Protein AF-A0A653CRF6-F1 (afdb_monomer_lite)

Organism: Callosobruchus maculatus (NCBI:txid64391)

Foldseek 3Di:
DVPVVVVVVVVVVVVVVVVVVVVVVVVCVVPVPPPPPPPPVNVVVLVVVQVVCVVVVHHGQDPVDDPVVSVVSVVVSVVVVVVVVVVVVVVVVVVVVVVVVVVVVVVVVVVVVVVVVVVVVVVVVVVVVVVVVVVVVVVVVVVVVVVVVVVVVVVVVVVVVVVVVVVVVVVVVVVVVVVVVVVVVVVVVVPPPPDPVNVVVVVVVVVVVVVVVVVVVVVVVVVVVVVVVVVVVVVVVVD

pLDDT: mean 84.99, std 14.45, r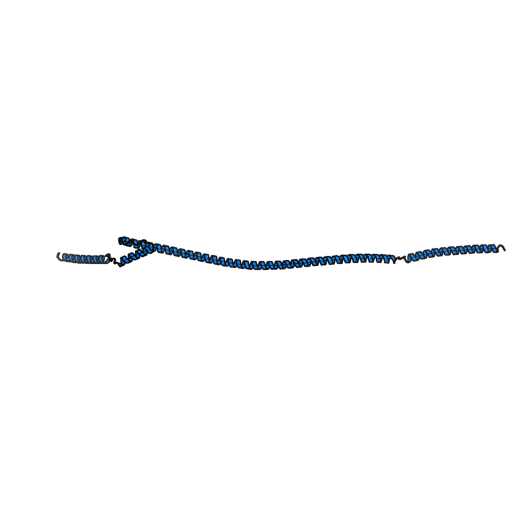ange [47.06, 98.25]

Structure (mmCIF, N/CA/C/O backbone):
data_AF-A0A653CRF6-F1
#
_entry.id   AF-A0A653CRF6-F1
#
loop_
_atom_site.group_PDB
_atom_site.id
_atom_site.type_symbol
_atom_site.label_atom_id
_atom_site.label_alt_id
_atom_site.label_comp_id
_atom_site.label_asym_id
_atom_site.label_entity_id
_atom_site.label_seq_id
_atom_site.pdbx_PDB_ins_code
_atom_site.Cartn_x
_atom_site.Cartn_y
_atom_site.Cartn_z
_atom_site.occupancy
_atom_site.B_iso_or_equiv
_atom_site.auth_seq_id
_atom_site.auth_comp_id
_atom_site.auth_asym_id
_atom_site.auth_atom_id
_atom_site.pdbx_PDB_model_num
ATOM 1 N N . MET A 1 1 ? -85.232 31.016 114.514 1.00 48.94 1 MET A N 1
ATOM 2 C CA . MET A 1 1 ? -84.753 31.303 113.145 1.00 48.94 1 MET A CA 1
ATOM 3 C C . MET A 1 1 ? -83.507 30.503 112.768 1.00 48.94 1 MET A C 1
ATOM 5 O O . MET A 1 1 ? -83.425 30.125 111.619 1.00 48.94 1 MET A O 1
ATOM 9 N N . ALA A 1 2 ? -82.645 30.093 113.707 1.00 51.75 2 ALA A N 1
ATOM 10 C CA . ALA A 1 2 ? -81.427 29.313 113.420 1.00 51.75 2 ALA A CA 1
ATOM 11 C C . ALA A 1 2 ? -81.599 27.814 113.043 1.00 51.75 2 ALA A C 1
ATOM 13 O O . ALA A 1 2 ? -80.614 27.098 112.994 1.00 51.75 2 ALA A O 1
ATOM 14 N N . LYS A 1 3 ? -82.824 27.306 112.825 1.00 50.47 3 LYS A N 1
ATOM 15 C CA . LYS A 1 3 ? -83.062 25.894 112.436 1.00 50.47 3 LYS A CA 1
ATOM 16 C C . LYS A 1 3 ? -83.407 25.701 110.957 1.00 50.47 3 LYS A C 1
ATOM 18 O O . LYS A 1 3 ? -83.371 24.580 110.492 1.00 50.47 3 LYS A O 1
ATOM 23 N N . ALA A 1 4 ? -83.752 26.774 110.245 1.00 50.88 4 ALA A N 1
ATOM 24 C CA . ALA A 1 4 ? -84.106 26.702 108.825 1.00 50.88 4 ALA A CA 1
ATOM 25 C C . ALA A 1 4 ? -82.907 26.975 107.900 1.00 50.88 4 ALA A C 1
ATOM 27 O O . ALA A 1 4 ? -82.949 26.603 106.739 1.00 50.88 4 ALA A O 1
ATOM 28 N N . GLU A 1 5 ? -81.846 27.610 108.411 1.00 49.81 5 GLU A N 1
ATOM 29 C CA . GLU A 1 5 ? -80.603 27.825 107.654 1.00 49.81 5 GLU A CA 1
ATOM 30 C C . GLU A 1 5 ? -79.708 26.573 107.667 1.00 49.81 5 GLU A C 1
ATOM 32 O O . GLU A 1 5 ? -79.041 26.298 106.682 1.00 49.81 5 GLU A O 1
ATOM 37 N N . GLN A 1 6 ? -79.769 25.755 108.726 1.00 50.53 6 GLN A N 1
ATOM 38 C CA . GLN A 1 6 ? -78.927 24.561 108.868 1.00 50.53 6 GLN A CA 1
ATOM 39 C C . GLN A 1 6 ? -79.420 23.350 108.047 1.00 50.53 6 GLN A C 1
ATOM 41 O O . GLN A 1 6 ? -78.600 22.572 107.583 1.00 50.53 6 GLN A O 1
ATOM 46 N N . ASP A 1 7 ? -80.733 23.232 107.801 1.00 51.88 7 ASP A N 1
ATOM 47 C CA . ASP A 1 7 ? -81.304 22.182 106.932 1.00 51.88 7 ASP A CA 1
ATOM 48 C C . ASP A 1 7 ? -81.132 22.495 105.428 1.00 51.88 7 ASP A C 1
ATOM 50 O O . ASP A 1 7 ? -81.189 21.590 104.599 1.00 51.88 7 ASP A O 1
ATOM 54 N N . CYS A 1 8 ? -80.927 23.767 105.053 1.00 53.22 8 CYS A N 1
ATOM 55 C CA . CYS A 1 8 ? -80.619 24.136 103.667 1.00 53.22 8 CYS A CA 1
ATOM 56 C C . CYS A 1 8 ? -79.161 23.823 103.318 1.00 53.22 8 CYS A C 1
ATOM 58 O O . CYS A 1 8 ? -78.906 23.302 102.237 1.00 53.22 8 CYS A O 1
ATOM 60 N N . ASP A 1 9 ? -78.220 24.110 104.220 1.00 55.38 9 ASP A N 1
ATOM 61 C CA . ASP A 1 9 ? -76.794 23.879 103.966 1.00 55.38 9 ASP A CA 1
ATOM 62 C C . ASP A 1 9 ? -76.445 22.380 103.874 1.00 55.38 9 ASP A C 1
ATOM 64 O O . ASP A 1 9 ? -75.636 22.015 103.024 1.00 55.38 9 ASP A O 1
ATOM 68 N N . ASP A 1 10 ? -77.098 21.506 104.655 1.00 55.50 10 ASP A N 1
ATOM 69 C CA . ASP A 1 10 ? -76.924 20.042 104.546 1.00 55.50 10 ASP A CA 1
ATOM 70 C C . ASP A 1 10 ? -77.490 19.489 103.223 1.00 55.50 10 ASP A C 1
ATOM 72 O O . ASP A 1 10 ? -76.880 18.623 102.604 1.00 55.50 10 ASP A O 1
ATOM 76 N N . TYR A 1 11 ? -78.614 20.028 102.731 1.00 60.91 11 TYR A N 1
ATOM 77 C CA . TYR A 1 11 ? -79.197 19.603 101.451 1.00 60.91 11 TYR A CA 1
ATOM 78 C C . TYR A 1 11 ? -78.327 20.012 100.254 1.00 60.91 11 TYR A C 1
ATOM 80 O O . TYR A 1 11 ? -78.172 19.245 99.306 1.00 60.91 11 TYR A O 1
ATOM 88 N N . TYR A 1 12 ? -77.726 21.207 100.307 1.00 62.53 12 TYR A N 1
ATOM 89 C CA . TYR A 1 12 ? -76.776 21.654 99.288 1.00 62.53 12 TYR A CA 1
ATOM 90 C C . TYR A 1 12 ? -75.446 20.900 99.357 1.00 62.53 12 TYR A C 1
ATOM 92 O O . TYR A 1 12 ? -74.840 20.684 98.309 1.00 62.53 12 TYR A O 1
ATOM 100 N N . LEU A 1 13 ? -74.990 20.483 100.545 1.00 67.38 13 LEU A N 1
ATOM 101 C CA . LEU A 1 13 ? -73.804 19.633 100.667 1.00 67.38 13 LEU A CA 1
ATOM 102 C C . LEU A 1 13 ? -74.045 18.244 100.070 1.00 67.38 13 LEU A C 1
ATOM 104 O O . LEU A 1 13 ? -73.228 17.807 99.267 1.00 67.38 13 LEU A O 1
ATOM 108 N N . ASP A 1 14 ? -75.168 17.599 100.389 1.00 71.06 14 ASP A N 1
ATOM 109 C CA . ASP A 1 14 ? -75.510 16.270 99.865 1.00 71.06 14 ASP A CA 1
ATOM 110 C C . ASP A 1 14 ? -75.667 16.277 98.335 1.00 71.06 14 ASP A C 1
ATOM 112 O O . ASP A 1 14 ? -75.233 15.350 97.649 1.00 71.06 14 ASP A O 1
ATOM 116 N N . GLU A 1 15 ? -76.264 17.333 97.773 1.00 74.44 15 GLU A N 1
ATOM 117 C CA . GLU A 1 15 ? -76.427 17.472 96.322 1.00 74.44 15 GLU A CA 1
ATOM 118 C C . GLU A 1 15 ? -75.075 17.717 95.628 1.00 74.44 15 GLU A C 1
ATOM 120 O O . GLU A 1 15 ? -74.806 17.134 94.577 1.00 74.44 15 GLU A O 1
ATOM 125 N N . MET A 1 16 ? -74.183 18.499 96.247 1.00 76.38 16 MET A N 1
ATOM 126 C CA . MET A 1 16 ? -72.838 18.744 95.720 1.00 76.38 16 MET A CA 1
ATOM 127 C C . MET A 1 16 ? -71.924 17.518 95.867 1.00 76.38 16 MET A C 1
ATOM 129 O O . MET A 1 16 ? -71.130 17.241 94.969 1.00 76.38 16 MET A O 1
ATOM 133 N N . GLU A 1 17 ? -72.039 16.759 96.959 1.00 78.88 17 GLU A N 1
ATOM 134 C CA . GLU A 1 17 ? -71.339 15.483 97.143 1.00 78.88 17 GLU A CA 1
ATOM 135 C C . GLU A 1 17 ? -71.811 14.456 96.112 1.00 78.88 17 GLU A C 1
ATOM 137 O O . GLU A 1 17 ? -70.977 13.825 95.465 1.00 78.88 17 GLU A O 1
ATOM 142 N N . ALA A 1 18 ? -73.119 14.361 95.859 1.00 79.00 18 ALA A N 1
ATOM 143 C CA . ALA A 1 18 ? -73.662 13.489 94.820 1.00 79.00 18 ALA A CA 1
ATOM 144 C C . ALA A 1 18 ? -73.186 13.881 93.409 1.00 79.00 18 ALA A C 1
ATOM 146 O O . ALA A 1 18 ? -72.868 13.009 92.600 1.00 79.00 18 ALA A O 1
ATOM 147 N N . GLU A 1 19 ? -73.098 15.179 93.107 1.00 81.50 19 GLU A N 1
ATOM 148 C CA . GLU A 1 19 ? -72.636 15.670 91.803 1.00 81.50 19 GLU A CA 1
ATOM 149 C C . GLU A 1 19 ? -71.125 15.441 91.602 1.00 81.50 19 GLU A C 1
ATOM 151 O O . GLU A 1 19 ? -70.676 15.095 90.501 1.00 81.50 19 GLU A O 1
ATOM 156 N N . VAL A 1 20 ? -70.333 15.566 92.674 1.00 82.62 20 VAL A N 1
ATOM 157 C CA . VAL A 1 20 ? -68.901 15.226 92.693 1.00 82.62 20 VAL A CA 1
ATOM 158 C C . VAL A 1 20 ? -68.693 13.717 92.546 1.00 82.62 20 VAL A C 1
ATOM 160 O O . VAL A 1 20 ? -67.833 13.298 91.771 1.00 82.62 20 VAL A O 1
ATOM 163 N N . GLU A 1 21 ? -69.490 12.895 93.225 1.00 85.50 21 GLU A N 1
ATOM 164 C CA . GLU A 1 21 ? -69.437 11.434 93.113 1.00 85.50 21 GLU A CA 1
ATOM 165 C C . GLU A 1 21 ? -69.780 10.982 91.681 1.00 85.50 21 GLU A C 1
ATOM 167 O O . GLU A 1 21 ? -69.069 10.157 91.102 1.00 85.50 21 GLU A O 1
ATOM 172 N N . ASP A 1 22 ? -70.808 11.578 91.063 1.00 85.44 22 ASP A N 1
ATOM 173 C CA . ASP A 1 22 ? -71.228 11.261 89.692 1.00 85.44 22 ASP A CA 1
ATOM 174 C C . ASP A 1 22 ? -70.174 11.694 88.661 1.00 85.44 22 ASP A C 1
ATOM 176 O O . ASP A 1 22 ? -69.831 10.944 87.742 1.00 85.44 22 ASP A O 1
ATOM 180 N N . THR A 1 23 ? -69.566 12.873 88.838 1.00 82.00 23 THR A N 1
ATOM 181 C CA . THR A 1 23 ? -68.467 13.315 87.963 1.00 82.00 23 THR A CA 1
ATOM 182 C C . THR A 1 23 ? -67.203 12.482 88.142 1.00 82.00 23 THR A C 1
ATOM 184 O O . THR A 1 23 ? -66.555 12.157 87.141 1.00 82.00 23 THR A O 1
ATOM 187 N N . LEU A 1 24 ? -66.861 12.073 89.366 1.00 81.19 24 LEU A N 1
ATOM 188 C CA . LEU A 1 24 ? -65.759 11.141 89.613 1.00 81.19 24 LEU A CA 1
ATOM 189 C C . LEU A 1 24 ? -66.030 9.781 88.961 1.00 81.19 24 LEU A C 1
ATOM 191 O O . LEU A 1 24 ? -65.144 9.262 88.283 1.00 81.19 24 LEU A O 1
ATOM 195 N N . GLN A 1 25 ? -67.258 9.258 89.035 1.00 80.75 25 GLN A N 1
ATOM 196 C CA . GLN A 1 25 ? -67.656 8.034 88.330 1.00 80.75 25 GLN A CA 1
ATOM 197 C C . GLN A 1 25 ? -67.563 8.168 86.807 1.00 80.75 25 GLN A C 1
ATOM 199 O O . GLN A 1 25 ? -67.106 7.249 86.121 1.00 80.75 25 GLN A O 1
ATOM 204 N N . GLN A 1 26 ? -67.956 9.313 86.248 1.00 81.25 26 GLN A N 1
ATOM 205 C CA . GLN A 1 26 ? -67.843 9.563 84.812 1.00 81.25 26 GLN A CA 1
ATOM 206 C C . GLN A 1 26 ? -66.381 9.642 84.356 1.00 81.25 26 GLN A C 1
ATOM 208 O O . GLN A 1 26 ? -66.047 9.117 83.288 1.00 81.25 26 GLN A O 1
ATOM 213 N N . ILE A 1 27 ? -65.499 10.252 85.152 1.00 77.31 27 ILE A N 1
ATOM 214 C CA . ILE A 1 27 ? -64.057 10.294 84.877 1.00 77.31 27 ILE A CA 1
ATOM 215 C C . ILE A 1 27 ? -63.461 8.886 84.980 1.00 77.31 27 ILE A C 1
ATOM 217 O O . ILE A 1 27 ? -62.794 8.451 84.036 1.00 77.31 27 ILE A O 1
ATOM 221 N N . ASP A 1 28 ? -63.772 8.143 86.042 1.00 73.69 28 ASP A N 1
ATOM 222 C CA . ASP A 1 28 ? -63.320 6.761 86.211 1.00 73.69 28 ASP A CA 1
ATOM 223 C C . ASP A 1 28 ? -63.826 5.860 85.085 1.00 73.69 28 ASP A C 1
ATOM 225 O O . ASP A 1 28 ? -63.086 5.002 84.624 1.00 73.69 28 ASP A O 1
ATOM 229 N N . SER A 1 29 ? -65.028 6.079 84.549 1.00 71.50 29 SER A N 1
ATOM 230 C CA . SER A 1 29 ? -65.538 5.301 83.411 1.00 71.50 29 SER A CA 1
ATOM 231 C C . SER A 1 29 ? -64.844 5.628 82.079 1.00 71.50 29 SER A C 1
ATOM 233 O O . SER A 1 29 ? -64.674 4.742 81.240 1.00 71.50 29 SER A O 1
ATOM 235 N N . LYS A 1 30 ? -64.412 6.883 81.876 1.00 73.88 30 LYS A N 1
ATOM 236 C CA . LYS A 1 30 ? -63.725 7.340 80.652 1.00 73.88 30 LYS A CA 1
ATOM 237 C C . LYS A 1 30 ? -62.255 6.947 80.609 1.00 73.88 30 LYS A C 1
ATOM 239 O O . LYS A 1 30 ? -61.729 6.713 79.522 1.00 73.88 30 LYS A O 1
ATOM 244 N N . TYR A 1 31 ? -61.602 6.928 81.767 1.00 65.19 31 TYR A N 1
ATOM 245 C CA . TYR A 1 31 ? -60.174 6.639 81.897 1.00 65.19 31 TYR A CA 1
ATOM 246 C C . TYR A 1 31 ? -59.890 5.303 82.576 1.00 65.19 31 TYR A C 1
ATOM 248 O O . TYR A 1 31 ? -58.721 4.928 82.692 1.00 65.19 31 TYR A O 1
ATOM 256 N N . CYS A 1 32 ? -60.929 4.551 82.959 1.00 47.06 32 CYS A N 1
ATOM 257 C CA . CYS A 1 32 ? -60.788 3.146 83.299 1.00 47.06 32 CYS A CA 1
ATOM 258 C C . CYS A 1 32 ? -60.039 2.486 82.158 1.00 47.06 32 CYS A C 1
ATOM 260 O O . CYS A 1 32 ? -60.487 2.496 81.007 1.00 47.06 32 CYS A O 1
ATOM 262 N N . VAL A 1 33 ? -58.894 1.901 82.493 1.00 52.28 33 VAL A N 1
ATOM 263 C CA . VAL A 1 33 ? -58.214 0.959 81.623 1.00 52.28 33 VAL A CA 1
ATOM 264 C C . VAL A 1 33 ? -59.250 -0.112 81.321 1.00 52.28 33 VAL A C 1
ATOM 266 O O . VAL A 1 33 ? -59.532 -0.967 82.162 1.00 52.28 33 VAL A O 1
ATOM 269 N N . VAL A 1 34 ? -59.867 -0.033 80.140 1.00 51.06 34 VAL A N 1
ATOM 270 C CA . VAL A 1 34 ? -60.661 -1.128 79.608 1.00 51.06 34 VAL A CA 1
ATOM 271 C C . VAL A 1 34 ? -59.660 -2.259 79.498 1.00 51.06 34 VAL A C 1
ATOM 273 O O . VAL A 1 34 ? -58.840 -2.307 78.582 1.00 51.06 34 VAL A O 1
ATOM 276 N N . THR A 1 35 ? -59.669 -3.129 80.502 1.00 48.94 35 THR A N 1
ATOM 277 C CA . THR A 1 35 ? -58.941 -4.381 80.481 1.00 48.94 35 THR A CA 1
ATOM 278 C C . THR A 1 35 ? -59.634 -5.204 79.416 1.00 48.94 35 THR A C 1
ATOM 280 O O . THR A 1 35 ? -60.599 -5.928 79.657 1.00 48.94 35 THR A O 1
ATOM 283 N N . ALA A 1 36 ? -59.198 -5.004 78.173 1.00 51.59 36 ALA A N 1
ATOM 284 C CA . ALA A 1 36 ? -59.584 -5.855 77.078 1.00 51.59 36 ALA A CA 1
ATOM 285 C C . ALA A 1 36 ? -59.221 -7.272 77.517 1.00 51.59 36 ALA A C 1
ATOM 287 O O . ALA A 1 36 ? -58.047 -7.582 77.733 1.00 51.59 36 ALA A O 1
ATOM 288 N N . LYS A 1 37 ? -60.232 -8.125 77.707 1.00 49.53 37 LYS A N 1
ATOM 289 C CA . LYS A 1 37 ? -59.989 -9.556 77.843 1.00 49.53 37 LYS A CA 1
ATOM 290 C C . LYS A 1 37 ? -59.265 -9.967 76.566 1.00 49.53 37 LYS A C 1
ATOM 292 O O . LYS A 1 37 ? -59.872 -9.961 75.497 1.00 49.53 37 LYS A O 1
ATOM 297 N N . CYS A 1 38 ? -57.968 -10.252 76.673 1.00 54.59 38 CYS A N 1
ATOM 298 C CA . CYS A 1 38 ? -57.206 -10.857 75.591 1.00 54.59 38 CYS A CA 1
ATOM 299 C C . CYS A 1 38 ? -57.871 -12.194 75.270 1.00 54.59 38 CYS A C 1
ATOM 301 O O . CYS A 1 38 ? -57.727 -13.157 76.016 1.00 54.59 38 CYS A O 1
ATOM 303 N N . GLY A 1 39 ? -58.681 -12.217 74.214 1.00 61.41 39 GLY A N 1
ATOM 304 C CA . GLY A 1 39 ? -59.234 -13.450 73.677 1.00 61.41 39 GLY A CA 1
ATOM 305 C C . GLY A 1 39 ? -58.163 -14.236 72.925 1.00 61.41 39 GLY A C 1
ATOM 306 O O . GLY A 1 39 ? -57.116 -13.690 72.566 1.00 61.41 39 GLY A O 1
ATOM 307 N N . ASP A 1 40 ? -58.464 -15.499 72.625 1.00 67.81 40 ASP A N 1
ATOM 308 C CA . ASP A 1 40 ? -57.588 -16.421 71.885 1.00 67.81 40 ASP A CA 1
ATOM 309 C C . ASP A 1 40 ? -57.038 -15.830 70.572 1.00 67.81 40 ASP A C 1
ATOM 311 O O . ASP A 1 40 ? -55.942 -16.185 70.140 1.00 67.81 40 ASP A O 1
ATOM 315 N N . SER A 1 41 ? -57.752 -14.879 69.958 1.00 73.88 41 SER A N 1
ATOM 316 C CA . SER A 1 41 ? -57.315 -14.186 68.741 1.00 73.88 41 SER A CA 1
ATOM 317 C C . SER A 1 41 ? -56.051 -13.343 68.932 1.00 73.88 41 SER A C 1
ATOM 319 O O . SER A 1 41 ? -55.200 -13.332 68.049 1.00 73.88 41 SER A O 1
ATOM 321 N N . PHE A 1 42 ? -55.882 -12.674 70.077 1.00 76.75 42 PHE A N 1
ATOM 322 C CA . PHE A 1 42 ? -54.695 -11.858 70.353 1.00 76.75 42 PHE A CA 1
ATOM 323 C C . PHE A 1 42 ? -53.453 -12.736 70.525 1.00 76.75 42 PHE A C 1
ATOM 325 O O . PHE A 1 42 ? -52.386 -12.434 69.993 1.00 76.75 42 PHE A O 1
ATOM 332 N N . HIS A 1 43 ? -53.614 -13.869 71.210 1.00 80.25 43 HIS A N 1
ATOM 333 C CA . HIS A 1 43 ? -52.541 -14.839 71.377 1.00 80.25 43 HIS A CA 1
ATOM 334 C C . HIS A 1 43 ? -52.144 -15.474 70.036 1.00 80.25 43 HIS A C 1
ATOM 336 O O . HIS A 1 43 ? -50.959 -15.559 69.730 1.00 80.25 43 HIS A O 1
ATOM 342 N N . GLN A 1 44 ? -53.116 -15.822 69.185 1.00 82.44 44 GLN A N 1
ATOM 343 C CA . GLN A 1 44 ? -52.847 -16.298 67.823 1.00 82.44 44 GLN A CA 1
ATOM 344 C C . GLN A 1 44 ? -52.118 -15.251 66.968 1.00 82.44 44 GLN A C 1
ATOM 346 O O . GLN A 1 44 ? -51.186 -15.603 66.247 1.00 82.44 44 GLN A O 1
ATOM 351 N N . SER A 1 45 ? -52.486 -13.970 67.071 1.00 84.12 45 SER A N 1
ATOM 352 C CA . SER A 1 45 ? -51.781 -12.885 66.376 1.00 84.12 45 SER A CA 1
ATOM 353 C C . SER A 1 45 ? -50.339 -12.715 66.858 1.00 84.12 45 SER A C 1
ATOM 355 O O . SER A 1 45 ? -49.456 -12.492 66.036 1.00 84.12 45 SER A O 1
ATOM 357 N N . LEU A 1 46 ? -50.073 -12.864 68.158 1.00 83.69 46 L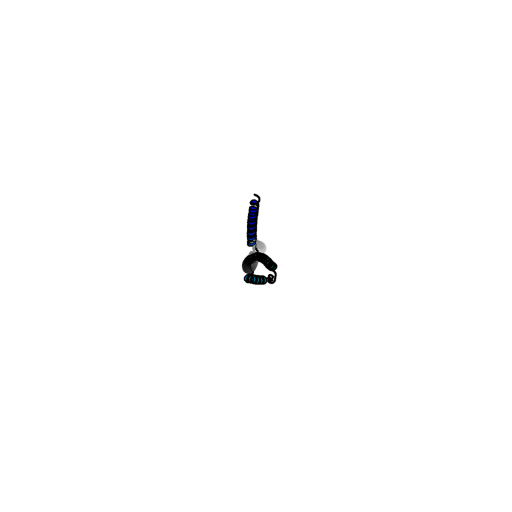EU A N 1
ATOM 358 C CA . LEU A 1 46 ? -48.713 -12.810 68.703 1.00 83.69 46 LEU A CA 1
ATOM 359 C C . LEU A 1 46 ? -47.864 -14.023 68.303 1.00 83.69 46 LEU A C 1
ATOM 361 O O . LEU A 1 46 ? -46.683 -13.865 68.004 1.00 83.69 46 LEU A O 1
ATOM 365 N N . VAL A 1 47 ? -48.458 -15.218 68.248 1.00 86.19 47 VAL A N 1
ATOM 366 C CA . VAL A 1 47 ? -47.792 -16.424 67.727 1.00 86.19 47 VAL A CA 1
ATOM 367 C C . VAL A 1 47 ? -47.419 -16.235 66.257 1.00 86.19 47 VAL A C 1
ATOM 369 O O . VAL A 1 47 ? -46.282 -16.511 65.879 1.00 86.19 47 VAL A O 1
ATOM 372 N N . ALA A 1 48 ? -48.346 -15.730 65.437 1.00 86.38 48 ALA A N 1
ATOM 373 C CA . ALA A 1 48 ? -48.086 -15.445 64.028 1.00 86.38 48 ALA A CA 1
ATOM 374 C C . ALA A 1 48 ? -46.986 -14.385 63.859 1.00 86.38 48 ALA A C 1
ATOM 376 O O . ALA A 1 48 ? -46.048 -14.591 63.095 1.00 86.38 48 ALA A O 1
ATOM 377 N N . LEU A 1 49 ? -47.040 -13.299 64.636 1.00 87.69 49 LEU A N 1
ATOM 378 C CA . LEU A 1 49 ? -46.022 -12.248 64.615 1.00 87.69 49 LEU A CA 1
ATOM 379 C C . LEU A 1 49 ? -44.637 -12.771 65.029 1.00 87.69 49 LEU A C 1
ATOM 381 O O . LEU A 1 49 ? -43.638 -12.403 64.421 1.00 87.69 49 LEU A O 1
ATOM 385 N N . SER A 1 50 ? -44.574 -13.660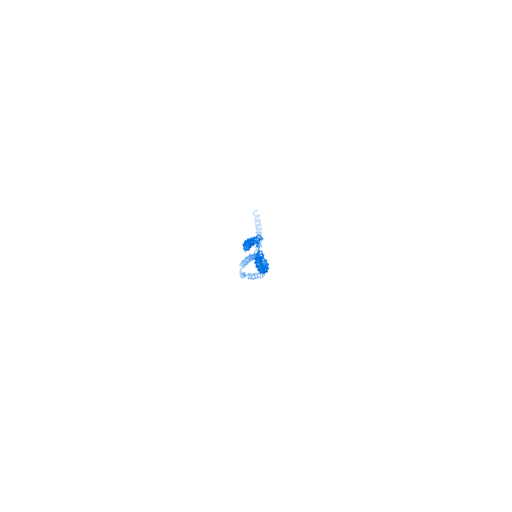 66.024 1.00 87.25 50 SER A N 1
ATOM 386 C CA . SER A 1 50 ? -43.330 -14.309 66.454 1.00 87.25 50 SER A CA 1
ATOM 387 C C . SER A 1 50 ? -42.718 -15.170 65.339 1.00 87.25 50 SER A C 1
ATOM 389 O O . SER A 1 50 ? -41.515 -15.102 65.090 1.00 87.25 50 SER A O 1
ATOM 391 N N . GLN A 1 51 ? -43.550 -15.919 64.606 1.00 88.69 51 GLN A N 1
ATOM 392 C CA . GLN A 1 51 ? -43.114 -16.701 63.441 1.00 88.69 51 GLN A CA 1
ATOM 393 C C . GLN A 1 51 ? -42.645 -15.808 62.286 1.00 88.69 51 GLN A C 1
ATOM 395 O O . GLN A 1 51 ? -41.655 -16.120 61.623 1.00 88.69 51 GLN A O 1
ATOM 400 N N . GLU A 1 52 ? -43.328 -14.689 62.042 1.00 87.25 52 GLU A N 1
ATOM 401 C CA . GLU A 1 52 ? -42.909 -13.716 61.031 1.00 87.25 52 GLU A CA 1
ATOM 402 C C . GLU A 1 52 ? -41.572 -13.068 61.400 1.00 87.25 52 GLU A C 1
ATOM 404 O O . GLU A 1 52 ? -40.700 -12.939 60.540 1.00 87.25 52 GLU A O 1
ATOM 409 N N . PHE A 1 53 ? -41.367 -12.726 62.674 1.00 89.19 53 PHE A N 1
ATOM 410 C CA . PHE A 1 53 ? -40.096 -12.205 63.174 1.00 89.19 53 PHE A CA 1
ATOM 411 C C . PHE A 1 53 ? -38.960 -13.197 62.926 1.00 89.19 53 PHE A C 1
ATOM 413 O O . PHE A 1 53 ? -37.969 -12.822 62.301 1.00 89.19 53 PHE A O 1
ATOM 420 N N . ASP A 1 54 ? -39.142 -14.464 63.294 1.00 84.38 54 ASP A N 1
ATOM 421 C CA . ASP A 1 54 ? -38.151 -15.519 63.051 1.00 84.38 54 ASP A CA 1
ATOM 422 C C . ASP A 1 54 ? -37.862 -15.700 61.546 1.00 84.38 54 ASP A C 1
ATOM 424 O O . ASP A 1 54 ? -36.708 -15.750 61.117 1.00 84.38 54 ASP A O 1
ATOM 428 N N . SER A 1 55 ? -38.899 -15.662 60.699 1.00 85.81 55 SER A N 1
ATOM 429 C CA . SER A 1 55 ? -38.746 -15.750 59.236 1.00 85.81 55 SER A CA 1
ATOM 430 C C . SER A 1 55 ? -37.947 -14.590 58.625 1.00 85.81 55 SER A C 1
ATOM 432 O O . SER A 1 55 ? -37.309 -14.743 57.581 1.00 85.81 55 SER A O 1
ATOM 434 N N . LEU A 1 56 ? -37.963 -13.434 59.290 1.00 82.50 56 LEU A N 1
ATOM 435 C CA . LEU A 1 56 ? -37.224 -12.230 58.918 1.00 82.50 56 LEU A CA 1
ATOM 436 C C . LEU A 1 56 ? -35.852 -12.153 59.613 1.00 82.50 56 LEU A C 1
ATOM 438 O O . LEU A 1 56 ? -35.121 -11.182 59.407 1.00 82.50 56 LEU A O 1
ATOM 442 N N . GLY A 1 57 ? -35.484 -13.169 60.404 1.00 81.69 57 GLY A N 1
ATOM 443 C CA . GLY A 1 57 ? -34.236 -13.234 61.167 1.00 81.69 57 GLY A CA 1
ATOM 444 C C . GLY A 1 57 ? -34.213 -12.334 62.407 1.00 81.69 57 GLY A C 1
ATOM 445 O O . GLY A 1 57 ? -33.133 -11.980 62.882 1.00 81.69 57 GLY A O 1
ATOM 446 N N . LEU A 1 58 ? -35.383 -11.926 62.903 1.00 84.31 58 LEU A N 1
ATOM 447 C CA . LEU A 1 58 ? -35.556 -11.184 64.151 1.00 84.31 58 LEU A CA 1
ATOM 448 C C . LEU A 1 58 ? -35.713 -12.149 65.336 1.00 84.31 58 LEU A C 1
ATOM 450 O O . LEU A 1 58 ? -36.173 -13.274 65.151 1.00 84.31 58 LEU A O 1
ATOM 454 N N . PRO A 1 59 ? -35.379 -11.716 66.565 1.00 84.81 59 PRO A N 1
ATOM 455 C CA . PRO A 1 59 ? -35.642 -12.511 67.757 1.00 84.81 59 PRO A CA 1
ATOM 456 C C . PRO A 1 59 ? -37.146 -12.821 67.885 1.00 84.81 59 PRO A C 1
ATOM 458 O O . PRO A 1 59 ? -37.951 -11.888 67.801 1.00 84.81 59 PRO A O 1
ATOM 461 N N . PRO A 1 60 ? -37.539 -14.091 68.082 1.00 85.44 60 PRO A N 1
ATOM 462 C CA . PRO A 1 60 ? -38.936 -14.454 68.292 1.00 85.44 60 PRO A CA 1
ATOM 463 C C . PRO A 1 60 ? -39.444 -13.902 69.630 1.00 85.44 60 PRO A C 1
ATOM 465 O O . PRO A 1 60 ? -38.687 -13.797 70.595 1.00 85.44 60 PRO A O 1
ATOM 468 N N . LEU A 1 61 ? -40.736 -13.575 69.684 1.00 86.19 61 LEU A N 1
ATOM 469 C CA . LEU A 1 61 ? -41.395 -13.064 70.890 1.00 86.19 61 LEU A CA 1
ATOM 470 C C . LEU A 1 61 ? -41.562 -14.182 71.921 1.00 86.19 61 LEU A C 1
ATOM 472 O O . LEU A 1 61 ? -42.101 -15.248 71.595 1.00 86.19 61 LEU A O 1
ATOM 476 N N . ASP A 1 62 ? -41.170 -13.923 73.167 1.00 85.50 62 ASP A N 1
ATOM 477 C CA . ASP A 1 62 ? -41.352 -14.869 74.267 1.00 85.50 62 ASP A CA 1
ATOM 478 C C . ASP A 1 62 ? -42.703 -14.654 74.958 1.00 85.50 62 ASP A C 1
ATOM 480 O O . ASP A 1 62 ? -42.860 -13.843 75.871 1.00 85.50 62 ASP A O 1
ATOM 484 N N . LEU A 1 63 ? -43.691 -15.444 74.535 1.00 83.75 63 LEU A N 1
ATOM 485 C CA . LEU A 1 63 ? -45.075 -15.395 75.019 1.00 83.75 63 LEU A CA 1
ATOM 486 C C . LEU A 1 63 ? -45.240 -15.753 76.503 1.00 83.75 63 LEU A C 1
ATOM 488 O O . LEU A 1 63 ? -46.341 -15.603 77.034 1.00 83.75 63 LEU A O 1
ATOM 492 N N . SER A 1 64 ? -44.185 -16.240 77.165 1.00 83.44 64 SER A N 1
ATOM 493 C CA . SER A 1 64 ? -44.201 -16.559 78.595 1.00 83.44 64 SER A CA 1
ATOM 494 C C . SER A 1 64 ? -43.917 -15.352 79.500 1.00 83.44 64 SER A C 1
ATOM 496 O O . SER A 1 64 ? -44.104 -15.443 80.716 1.00 83.44 64 SER A O 1
ATOM 498 N N . GLN A 1 65 ? -43.497 -14.217 78.928 1.00 81.38 65 GLN A N 1
ATOM 499 C CA . GLN A 1 65 ? -43.154 -13.008 79.676 1.00 81.38 65 GLN A CA 1
ATOM 500 C C . GLN A 1 65 ? -44.367 -12.146 80.059 1.00 81.38 65 GLN A C 1
ATOM 502 O O . GLN A 1 65 ? -45.492 -12.344 79.599 1.00 81.38 65 GLN A O 1
ATOM 507 N N . SER A 1 66 ? -44.131 -11.148 80.921 1.00 84.56 66 SER A N 1
ATOM 508 C CA . SER A 1 66 ? -45.141 -10.145 81.260 1.00 84.56 66 SER A CA 1
ATOM 509 C C . SER A 1 66 ? -45.560 -9.344 80.023 1.00 84.56 66 SER A C 1
ATOM 511 O O . SER A 1 66 ? -44.764 -9.103 79.115 1.00 84.56 66 SER A O 1
ATOM 513 N N . SER A 1 67 ? -46.806 -8.869 80.005 1.00 79.31 67 SER A N 1
ATOM 514 C CA . SER A 1 67 ? -47.353 -8.073 78.897 1.00 79.31 67 SER A CA 1
ATOM 515 C C . SER A 1 67 ? -46.528 -6.821 78.580 1.00 79.31 67 SER A C 1
ATOM 517 O O . SER A 1 67 ? -46.462 -6.403 77.429 1.00 79.31 67 SER A O 1
ATOM 519 N N . GLU A 1 68 ? -45.891 -6.229 79.591 1.00 82.00 68 GLU A N 1
ATOM 520 C CA . GLU A 1 68 ? -45.048 -5.040 79.452 1.00 82.00 68 GLU A CA 1
ATOM 521 C C . GLU A 1 68 ? -43.728 -5.352 78.728 1.00 82.00 68 GLU A C 1
ATOM 523 O O . GLU A 1 68 ? -43.329 -4.619 77.822 1.00 82.00 68 GLU A O 1
ATOM 528 N N . ASN A 1 69 ? -43.097 -6.487 79.049 1.00 82.81 69 ASN A N 1
ATOM 529 C CA . ASN A 1 69 ? -41.909 -6.950 78.333 1.00 82.81 69 ASN A CA 1
ATOM 530 C C . ASN A 1 69 ? -42.250 -7.380 76.906 1.00 82.81 69 ASN A C 1
ATOM 532 O O . ASN A 1 69 ? -41.529 -7.036 75.975 1.00 82.81 69 ASN A O 1
ATOM 536 N N . LEU A 1 70 ? -43.382 -8.062 76.726 1.00 84.88 70 LEU A N 1
ATOM 537 C CA . LEU A 1 70 ? -43.838 -8.499 75.413 1.00 84.88 70 LEU A CA 1
ATOM 538 C C . LEU A 1 70 ? -44.107 -7.311 74.484 1.00 84.88 70 LEU A C 1
ATOM 540 O O . LEU A 1 70 ? -43.718 -7.308 73.319 1.00 84.88 70 LEU A O 1
ATOM 544 N N . PHE A 1 71 ? -44.742 -6.265 75.018 1.00 85.00 71 PHE A N 1
ATOM 545 C CA . PHE A 1 71 ? -44.958 -5.018 74.296 1.00 85.00 71 PHE A CA 1
ATOM 546 C C . PHE A 1 71 ? -43.631 -4.358 73.906 1.00 85.00 71 PHE A C 1
ATOM 548 O O . PHE A 1 71 ? -43.480 -3.903 72.772 1.00 85.00 71 PHE A O 1
ATOM 555 N N . LYS A 1 72 ? -42.648 -4.351 74.812 1.00 87.19 72 LYS A N 1
ATOM 556 C CA . LYS A 1 72 ? -41.310 -3.828 74.532 1.00 87.19 72 LYS A CA 1
ATOM 557 C C . LYS A 1 72 ? -40.604 -4.611 73.420 1.00 87.19 72 LYS A C 1
ATOM 559 O O . LYS A 1 72 ? -40.087 -3.986 72.502 1.00 87.19 72 LYS A O 1
ATOM 564 N N . GLU A 1 73 ? -40.648 -5.943 73.444 1.00 87.19 73 GLU A N 1
ATOM 565 C CA . GLU A 1 73 ? -40.078 -6.796 72.389 1.00 87.19 73 GLU A CA 1
ATOM 566 C C . GLU A 1 73 ? -40.730 -6.538 71.020 1.00 87.19 73 GLU A C 1
ATOM 568 O O . GLU A 1 73 ? -40.036 -6.436 70.007 1.00 87.19 73 GLU A O 1
ATOM 573 N N . VAL A 1 74 ? -42.054 -6.348 70.980 1.00 88.25 74 VAL A N 1
ATOM 574 C CA . VAL A 1 74 ? -42.780 -5.989 69.749 1.00 88.25 74 VAL A CA 1
ATOM 575 C C . VAL A 1 74 ? -42.344 -4.618 69.224 1.00 88.25 74 VAL A C 1
ATOM 577 O O . VAL A 1 74 ? -42.113 -4.460 68.022 1.00 88.25 74 VAL A O 1
ATOM 580 N N . VAL A 1 75 ? -42.210 -3.621 70.104 1.00 88.44 75 VAL A N 1
ATOM 581 C CA . VAL A 1 75 ? -41.769 -2.266 69.731 1.00 88.44 75 VAL A CA 1
ATOM 582 C C . VAL A 1 75 ? -40.318 -2.270 69.240 1.00 88.44 75 VAL A C 1
ATOM 584 O O . VAL A 1 75 ? -40.023 -1.664 68.205 1.00 88.44 75 VAL A O 1
ATOM 587 N N . ASP A 1 76 ? -39.430 -2.986 69.929 1.00 87.94 76 ASP A N 1
ATOM 588 C CA . ASP A 1 76 ? -38.017 -3.119 69.566 1.00 87.94 76 ASP A CA 1
ATOM 589 C C . ASP A 1 76 ? -37.858 -3.862 68.229 1.00 87.94 76 ASP A C 1
ATOM 591 O O . ASP A 1 76 ? -37.111 -3.415 67.351 1.00 87.94 76 ASP A O 1
ATOM 595 N N . GLY A 1 77 ? -38.622 -4.937 68.015 1.00 87.81 77 GLY A N 1
ATOM 596 C CA . GLY A 1 77 ? -38.666 -5.666 66.747 1.00 87.81 77 GLY A CA 1
ATOM 597 C C . GLY A 1 77 ? -39.184 -4.809 65.592 1.00 87.81 77 GLY A C 1
ATOM 598 O O . GLY A 1 77 ? -38.580 -4.786 64.517 1.00 87.81 77 GLY A O 1
ATOM 599 N N . ALA A 1 78 ? -40.231 -4.009 65.819 1.00 88.75 78 ALA A N 1
ATOM 600 C CA . ALA A 1 78 ? -40.722 -3.050 64.831 1.00 88.75 78 ALA A CA 1
ATOM 601 C C . ALA A 1 78 ? -39.668 -1.977 64.495 1.00 88.75 78 ALA A C 1
ATOM 603 O O . ALA A 1 78 ? -39.478 -1.633 63.326 1.00 88.75 78 ALA A O 1
ATOM 604 N N . HIS A 1 79 ? -38.938 -1.470 65.493 1.00 88.62 79 HIS A N 1
ATOM 605 C CA . HIS A 1 79 ? -37.826 -0.540 65.272 1.00 88.62 79 HIS A CA 1
ATOM 606 C C . HIS A 1 79 ? -36.686 -1.170 64.468 1.00 88.62 79 HIS A C 1
ATOM 608 O O . HIS A 1 79 ? -36.158 -0.536 63.546 1.00 88.62 79 HIS A O 1
ATOM 614 N N . TYR A 1 80 ? -36.327 -2.417 64.769 1.00 89.31 80 TYR A N 1
ATOM 615 C CA . TYR A 1 80 ? -35.319 -3.144 64.007 1.00 89.31 80 TYR A CA 1
ATOM 616 C C . TYR A 1 80 ? -35.758 -3.339 62.554 1.00 89.31 80 TYR A C 1
ATOM 618 O O . TYR A 1 80 ? -34.984 -3.050 61.641 1.00 89.31 80 TYR A O 1
ATOM 626 N N . LEU A 1 81 ? -37.012 -3.739 62.327 1.00 89.38 81 LEU A N 1
ATOM 627 C CA . LEU A 1 81 ? -37.577 -3.916 60.991 1.00 89.38 81 LEU A CA 1
ATOM 628 C C . LEU A 1 81 ? -37.513 -2.616 60.176 1.00 89.38 81 LEU A C 1
ATOM 630 O O . LEU A 1 81 ? -37.060 -2.615 59.032 1.00 89.38 81 LEU A O 1
ATOM 634 N N . VAL A 1 82 ? -37.889 -1.484 60.779 1.00 91.44 82 VAL A N 1
ATOM 635 C CA . VAL A 1 82 ? -37.801 -0.165 60.132 1.00 91.44 82 VAL A CA 1
ATOM 636 C C . VAL A 1 82 ? -36.357 0.170 59.750 1.00 91.44 82 VAL A C 1
ATOM 638 O O . VAL A 1 82 ? -36.108 0.668 58.647 1.00 91.44 82 VAL A O 1
ATOM 641 N N . ASN A 1 83 ? -35.395 -0.107 60.630 1.00 89.88 83 ASN A N 1
ATOM 642 C CA . ASN A 1 83 ? -33.980 0.143 60.355 1.00 89.88 83 ASN A CA 1
ATOM 643 C C . ASN A 1 83 ? -33.429 -0.785 59.265 1.00 89.88 83 ASN A C 1
ATOM 645 O O . ASN A 1 83 ? -32.693 -0.319 58.390 1.00 89.88 83 ASN A O 1
ATOM 649 N N . LEU A 1 84 ? -33.833 -2.057 59.264 1.00 90.44 84 LEU A N 1
ATOM 650 C CA . LEU A 1 84 ? -33.497 -3.021 58.222 1.00 90.44 84 LEU A CA 1
ATOM 651 C C . LEU A 1 84 ? -34.042 -2.555 56.866 1.00 90.44 84 LEU A C 1
ATOM 653 O O . LEU A 1 84 ? -33.267 -2.391 55.926 1.00 90.44 84 LEU A O 1
ATOM 657 N N . CYS A 1 85 ? -35.333 -2.220 56.785 1.00 91.38 85 CYS A N 1
ATOM 658 C CA . CYS A 1 85 ? -35.954 -1.700 55.567 1.00 91.38 85 CYS A CA 1
ATOM 659 C C . CYS A 1 85 ? -35.258 -0.431 55.056 1.00 91.38 85 CYS A C 1
ATOM 661 O O . CYS A 1 85 ? -34.983 -0.319 53.859 1.00 91.38 85 CYS A O 1
ATOM 663 N N . ARG A 1 86 ? -34.924 0.518 55.943 1.00 92.19 86 ARG A N 1
ATOM 664 C CA . ARG A 1 86 ? -34.166 1.726 55.570 1.00 92.19 86 ARG A CA 1
ATOM 665 C C . ARG A 1 86 ? -32.800 1.373 54.986 1.00 92.19 86 ARG A C 1
ATOM 667 O O . ARG A 1 86 ? -32.441 1.904 53.936 1.00 92.19 86 ARG A O 1
ATOM 674 N N . SER A 1 87 ? -32.065 0.469 55.631 1.00 92.19 87 SER A N 1
ATOM 675 C CA . SER A 1 87 ? -30.755 0.009 55.161 1.00 92.19 87 SER A CA 1
ATOM 676 C C . SER A 1 87 ? -30.853 -0.649 53.781 1.00 92.19 87 SER A C 1
ATOM 678 O O . SER A 1 87 ? -30.140 -0.257 52.855 1.00 92.19 87 SER A O 1
ATOM 680 N N . THR A 1 88 ? -31.803 -1.568 53.589 1.00 91.69 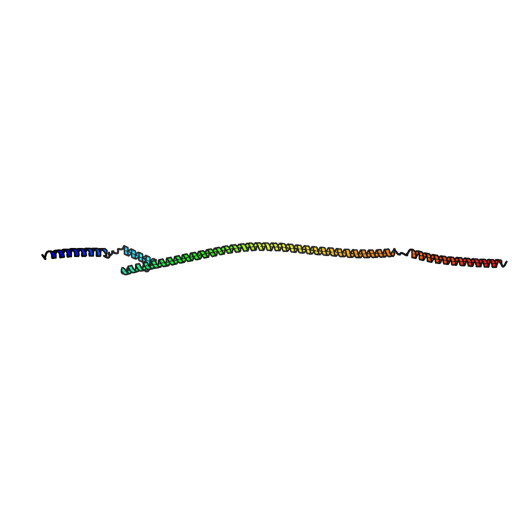88 THR A N 1
ATOM 681 C CA . THR A 1 88 ? -32.022 -2.260 52.311 1.00 91.69 88 THR A CA 1
ATOM 682 C C . THR A 1 88 ? -32.414 -1.295 51.191 1.00 91.69 88 THR A C 1
ATOM 684 O O . THR A 1 88 ? -31.909 -1.411 50.072 1.00 91.69 88 THR A O 1
ATOM 687 N N . VAL A 1 89 ? -33.262 -0.297 51.461 1.00 94.50 89 VAL A N 1
ATOM 688 C CA . VAL A 1 89 ? -33.632 0.730 50.466 1.00 94.50 89 VAL A CA 1
ATOM 689 C C . VAL A 1 89 ? -32.419 1.570 50.053 1.00 94.50 89 VAL A C 1
ATOM 691 O O . VAL A 1 89 ? -32.235 1.866 48.870 1.00 94.50 89 VAL A O 1
ATOM 694 N N . VAL A 1 90 ? -31.550 1.931 50.998 1.00 94.12 90 VAL A N 1
ATOM 695 C CA . VAL A 1 90 ? -30.312 2.660 50.684 1.00 94.12 90 VAL A CA 1
ATOM 696 C C . VAL A 1 90 ? -29.365 1.791 49.851 1.00 94.12 90 VAL A C 1
ATOM 698 O O . VAL A 1 90 ? -28.858 2.249 48.825 1.00 94.12 90 VAL A O 1
ATOM 701 N N . GLN A 1 91 ? -29.168 0.527 50.233 1.00 94.25 91 GLN A N 1
ATOM 702 C CA . GLN A 1 91 ? -28.308 -0.410 49.503 1.00 94.25 91 GLN A CA 1
ATOM 703 C C . GLN A 1 91 ? -28.803 -0.655 48.072 1.00 94.25 91 GLN A C 1
ATOM 705 O O . GLN A 1 91 ? -28.022 -0.566 47.126 1.00 94.25 91 GLN A O 1
ATOM 710 N N . THR A 1 92 ? -30.103 -0.890 47.890 1.00 94.75 92 THR A N 1
ATOM 711 C CA . THR A 1 92 ? -30.706 -1.100 46.562 1.00 94.75 92 THR A CA 1
ATOM 712 C C . THR A 1 92 ? -30.601 0.143 45.678 1.00 94.75 92 THR A C 1
ATOM 714 O O . THR A 1 92 ? -30.286 0.030 44.489 1.00 94.75 92 THR A O 1
ATOM 717 N N . LYS A 1 93 ? -30.775 1.347 46.239 1.00 94.56 93 LYS A N 1
ATOM 718 C CA . LYS A 1 93 ? -30.559 2.606 45.510 1.00 94.56 93 LYS A CA 1
ATOM 719 C C . LYS A 1 93 ? -29.101 2.774 45.074 1.00 94.56 93 LYS A C 1
ATOM 721 O O . LYS A 1 93 ? -28.852 3.158 43.926 1.00 94.56 93 LYS A O 1
ATOM 726 N N . ASN A 1 94 ? -28.149 2.467 45.952 1.00 94.25 94 ASN A N 1
ATOM 727 C CA . ASN A 1 94 ? -26.722 2.537 45.635 1.00 94.25 94 ASN A CA 1
ATOM 728 C C . ASN A 1 94 ? -26.358 1.547 44.521 1.00 94.25 94 ASN A C 1
ATOM 730 O O . ASN A 1 94 ? -25.806 1.966 43.505 1.00 94.25 94 ASN A O 1
ATOM 734 N N . ALA A 1 95 ? -26.784 0.286 44.640 1.00 94.88 95 ALA A N 1
ATOM 735 C CA . ALA A 1 95 ? -26.573 -0.737 43.616 1.00 94.88 95 ALA A CA 1
ATOM 736 C C . ALA A 1 95 ? -27.190 -0.342 42.262 1.00 94.88 95 ALA A C 1
ATOM 738 O O . ALA A 1 95 ? -26.575 -0.505 41.212 1.00 94.88 95 ALA A O 1
ATOM 739 N N . THR A 1 96 ? -28.387 0.253 42.267 1.00 95.31 96 THR A N 1
ATOM 740 C CA . THR A 1 96 ? -29.031 0.743 41.035 1.00 95.31 96 THR A CA 1
ATOM 741 C C . THR A 1 96 ? -28.221 1.864 40.381 1.00 95.31 96 THR A C 1
ATOM 743 O O . THR A 1 96 ? -28.105 1.921 39.156 1.00 95.31 96 THR A O 1
ATOM 746 N N . THR A 1 97 ? -27.655 2.762 41.187 1.00 93.94 97 THR A N 1
ATOM 747 C CA . THR A 1 97 ? -26.837 3.882 40.701 1.00 93.94 97 THR A CA 1
ATOM 748 C C . THR A 1 97 ? -25.522 3.379 40.108 1.00 93.94 97 THR A C 1
ATOM 750 O O . THR A 1 97 ? -25.142 3.794 39.013 1.00 93.94 97 THR A O 1
ATOM 753 N N . GLU A 1 98 ? -24.871 2.433 40.782 1.00 95.75 98 GLU A N 1
ATOM 754 C CA . GLU A 1 98 ? -23.648 1.788 40.308 1.00 95.75 98 GLU A CA 1
ATOM 755 C C . GLU A 1 98 ? -23.885 1.015 39.004 1.00 95.75 98 GLU A C 1
ATOM 757 O O . GLU A 1 98 ? -23.164 1.217 38.027 1.00 95.75 98 GLU A O 1
ATOM 762 N N . ASN A 1 99 ? -24.970 0.240 38.919 1.00 95.62 99 ASN A N 1
ATOM 763 C CA . ASN A 1 99 ? -25.353 -0.469 37.697 1.00 95.62 99 ASN A CA 1
ATOM 764 C C . ASN A 1 99 ? -25.582 0.482 36.514 1.00 95.62 99 ASN A C 1
ATOM 766 O O . ASN A 1 99 ? -25.156 0.191 35.396 1.00 95.62 99 ASN A O 1
ATOM 770 N N . ARG A 1 100 ? -26.209 1.645 36.742 1.00 95.88 100 ARG A N 1
ATOM 771 C CA . ARG A 1 100 ? -26.370 2.674 35.698 1.00 95.88 100 ARG A CA 1
ATOM 772 C C . ARG A 1 100 ? -25.027 3.241 35.243 1.00 95.88 100 ARG A C 1
ATOM 774 O O . ARG A 1 100 ? -24.833 3.431 34.045 1.00 95.88 100 ARG A O 1
ATOM 781 N N . MET A 1 101 ? -24.098 3.485 36.170 1.00 95.81 101 MET A N 1
ATOM 782 C CA . MET A 1 101 ? -22.744 3.933 35.827 1.00 95.81 101 MET A CA 1
ATOM 783 C C . MET A 1 101 ? -21.980 2.884 35.015 1.00 95.81 101 MET A C 1
ATOM 785 O O . MET A 1 101 ? -21.340 3.230 34.021 1.00 95.81 101 MET A O 1
ATOM 789 N N . ILE A 1 102 ? -22.064 1.610 35.402 1.00 96.56 102 ILE A N 1
ATOM 790 C CA . ILE A 1 102 ? -21.435 0.502 34.674 1.00 96.56 102 ILE A CA 1
ATOM 791 C C . ILE A 1 102 ? -22.025 0.392 33.266 1.00 96.56 102 ILE A C 1
ATOM 793 O O . ILE A 1 102 ? -21.266 0.352 32.301 1.00 96.56 102 ILE A O 1
ATOM 797 N N . ALA A 1 103 ? -23.353 0.428 33.129 1.00 96.69 103 ALA A N 1
ATOM 798 C CA . ALA A 1 103 ? -24.022 0.369 31.830 1.00 96.69 103 ALA A CA 1
ATOM 799 C C . ALA A 1 103 ? -23.609 1.532 30.910 1.00 96.69 103 ALA A C 1
ATOM 801 O O . ALA A 1 103 ? -23.335 1.317 29.728 1.00 96.69 103 ALA A O 1
ATOM 802 N N . ALA A 1 104 ? -23.497 2.751 31.452 1.00 96.50 104 ALA A N 1
ATOM 803 C CA . ALA A 1 104 ? -23.025 3.911 30.698 1.00 96.50 104 ALA A CA 1
ATOM 804 C C . ALA A 1 104 ? -21.581 3.724 30.202 1.00 96.50 104 ALA A C 1
ATOM 806 O O . ALA A 1 104 ? -21.314 3.898 29.012 1.00 96.50 104 ALA A O 1
ATOM 807 N N . ARG A 1 105 ? -20.665 3.286 31.079 1.00 96.62 105 ARG A N 1
ATOM 808 C CA . ARG A 1 105 ? -19.272 2.983 30.699 1.00 96.62 105 ARG A CA 1
ATOM 809 C C . ARG A 1 105 ? -19.192 1.869 29.662 1.00 96.62 105 ARG A C 1
ATOM 811 O O . ARG A 1 105 ? -18.413 1.958 28.721 1.00 96.62 105 ARG A O 1
ATOM 818 N N . GLN A 1 106 ? -19.998 0.824 29.813 1.00 96.81 106 GLN A N 1
ATOM 819 C CA . GLN A 1 106 ? -20.023 -0.295 28.877 1.00 96.81 106 GLN A CA 1
ATOM 820 C C . GLN A 1 106 ? -20.502 0.152 27.491 1.00 96.81 106 GLN A C 1
ATOM 822 O O . GLN A 1 106 ? -19.899 -0.227 26.488 1.00 96.81 106 GLN A O 1
ATOM 827 N N . SER A 1 107 ? -21.517 1.019 27.434 1.00 97.19 107 SER A N 1
ATOM 828 C CA . SER A 1 107 ? -21.974 1.637 26.186 1.00 97.19 107 SER A CA 1
ATOM 829 C C . SER A 1 107 ? -20.882 2.486 25.528 1.00 97.19 107 SER A C 1
ATOM 831 O O . SER A 1 107 ? -20.688 2.398 24.316 1.00 97.19 107 SER A O 1
ATOM 833 N N . GLU A 1 108 ? -20.150 3.288 26.304 1.00 97.38 108 GLU A N 1
ATOM 834 C CA . GLU A 1 108 ? -19.043 4.110 25.798 1.00 97.38 108 GLU A CA 1
ATOM 835 C C . GLU A 1 108 ? -17.912 3.242 25.229 1.00 97.38 108 GLU A C 1
ATOM 837 O O . GLU A 1 108 ? -17.484 3.435 24.090 1.00 97.38 108 GLU A O 1
ATOM 842 N N . VAL A 1 109 ? -17.484 2.220 25.974 1.00 97.38 109 VAL A N 1
ATOM 843 C CA . VAL A 1 109 ? -16.468 1.260 25.517 1.00 97.38 109 VAL A CA 1
ATOM 844 C C . VAL A 1 109 ? -16.915 0.562 24.233 1.00 97.38 109 VAL A C 1
ATOM 846 O O . VAL A 1 109 ? -16.111 0.369 23.320 1.00 97.38 109 VAL A O 1
ATOM 849 N N . GLN A 1 110 ? -18.194 0.204 24.125 1.00 97.38 110 GLN A N 1
ATOM 850 C CA . GLN A 1 110 ? -18.734 -0.446 22.936 1.00 97.38 110 GLN A CA 1
ATOM 851 C C . GLN A 1 110 ? -18.758 0.491 21.722 1.00 97.38 110 GLN A C 1
ATOM 853 O O . GLN A 1 110 ? -18.422 0.057 20.617 1.00 97.38 110 GLN A O 1
ATOM 858 N N . HIS A 1 111 ? -19.063 1.775 21.922 1.00 97.62 111 HIS A N 1
ATOM 859 C CA . HIS A 1 111 ? -18.946 2.790 20.875 1.00 97.62 111 HIS A CA 1
ATOM 860 C C . HIS A 1 111 ? -17.496 2.930 20.395 1.00 97.62 111 HIS A C 1
ATOM 862 O O . HIS A 1 111 ? -17.229 2.833 19.198 1.00 97.62 111 HIS A O 1
ATOM 868 N N . ILE A 1 112 ? -16.546 3.073 21.324 1.00 97.75 112 ILE A N 1
ATOM 869 C CA . ILE A 1 112 ? -15.114 3.178 21.004 1.00 97.75 112 ILE A CA 1
ATOM 870 C C . ILE A 1 112 ? -14.639 1.936 20.239 1.00 97.75 112 ILE A C 1
ATOM 872 O O . ILE A 1 112 ? -13.905 2.051 19.258 1.00 97.75 112 ILE A O 1
ATOM 876 N N . ASN A 1 113 ? -15.072 0.741 20.645 1.00 97.69 113 ASN A N 1
ATOM 877 C CA . ASN A 1 113 ? -14.716 -0.508 19.971 1.00 97.69 113 ASN A CA 1
ATOM 878 C C . ASN A 1 113 ? -15.225 -0.533 18.519 1.00 97.69 113 ASN A C 1
ATOM 880 O O . ASN A 1 113 ? -14.471 -0.867 17.604 1.00 97.69 113 ASN A O 1
ATOM 884 N N . ASN A 1 114 ? -16.470 -0.112 18.291 1.00 97.75 114 ASN A N 1
ATOM 885 C CA . ASN A 1 114 ? -17.040 -0.016 16.947 1.00 97.75 114 ASN A CA 1
ATOM 886 C C . ASN A 1 114 ? -16.294 1.007 16.076 1.00 97.75 114 ASN A C 1
ATOM 888 O O . ASN A 1 114 ? -15.971 0.713 14.923 1.00 97.75 114 ASN A O 1
ATOM 892 N N . ASP A 1 115 ? -15.945 2.169 16.629 1.00 97.94 115 ASP A N 1
ATOM 893 C CA . ASP A 1 115 ? -15.157 3.178 15.917 1.00 97.94 115 ASP A CA 1
ATOM 894 C C . ASP A 1 115 ? -13.768 2.659 15.542 1.00 97.94 115 ASP A C 1
ATOM 896 O O . ASP A 1 115 ? -13.307 2.850 14.412 1.00 97.94 115 ASP A O 1
ATOM 900 N N . LEU A 1 116 ? -13.095 1.967 16.464 1.00 97.62 116 LEU A N 1
ATOM 901 C CA . LEU A 1 116 ? -11.793 1.361 16.202 1.00 97.62 116 LEU A CA 1
ATOM 902 C C . LEU A 1 116 ? -11.881 0.281 15.121 1.00 97.62 116 LEU A C 1
ATOM 904 O O . LEU A 1 116 ? -11.049 0.287 14.214 1.00 97.62 116 LEU A O 1
ATOM 908 N N . LYS A 1 117 ? -12.906 -0.580 15.146 1.00 98.25 117 LYS A N 1
ATOM 909 C CA . LYS A 1 117 ? -13.152 -1.567 14.080 1.00 98.25 117 LYS A CA 1
ATOM 910 C C . LYS A 1 117 ? -13.318 -0.900 12.717 1.00 98.25 117 LYS A C 1
ATOM 912 O O . LYS A 1 117 ? -12.644 -1.289 11.765 1.00 98.25 117 LYS A O 1
ATOM 917 N N . ASN A 1 118 ? -14.125 0.157 12.639 1.00 97.94 118 ASN A N 1
ATOM 918 C CA . ASN A 1 118 ? -14.320 0.916 11.402 1.00 97.94 118 ASN A CA 1
ATOM 919 C C . ASN A 1 118 ? -13.012 1.551 10.901 1.00 97.94 118 ASN A C 1
ATOM 921 O O . ASN A 1 118 ? -12.742 1.576 9.698 1.00 97.94 118 ASN A O 1
ATOM 925 N N . ARG A 1 119 ? -12.175 2.070 11.808 1.00 98.12 119 ARG A N 1
ATOM 926 C CA . ARG A 1 119 ? -10.861 2.632 11.449 1.00 98.12 119 ARG A CA 1
ATOM 927 C C . ARG A 1 119 ? -9.901 1.558 10.949 1.00 98.12 119 ARG A C 1
ATOM 929 O O . ARG A 1 119 ? -9.201 1.817 9.974 1.00 98.12 119 ARG A O 1
ATOM 936 N N . ILE A 1 120 ? -9.877 0.385 11.582 1.00 98.25 120 ILE A N 1
ATOM 937 C CA . ILE A 1 120 ? -9.053 -0.752 11.152 1.00 98.25 120 ILE A CA 1
ATOM 938 C C . ILE A 1 120 ? -9.454 -1.178 9.740 1.00 98.25 120 ILE A C 1
ATOM 940 O O . ILE A 1 120 ? -8.596 -1.203 8.862 1.00 98.25 120 ILE A O 1
ATOM 944 N N . GLN A 1 121 ? -10.748 -1.384 9.489 1.00 98.19 121 GLN A N 1
ATOM 945 C CA . GLN A 1 121 ? -11.245 -1.780 8.170 1.00 98.19 121 GLN A CA 1
ATOM 946 C C . GLN A 1 121 ? -10.836 -0.781 7.074 1.00 98.19 121 GLN A C 1
ATOM 948 O O . GLN A 1 121 ? -10.293 -1.172 6.042 1.00 98.19 121 GLN A O 1
ATOM 953 N N . LYS A 1 122 ? -10.997 0.528 7.317 1.00 98.19 122 LYS A N 1
ATOM 954 C CA . LYS A 1 122 ? -10.563 1.569 6.364 1.00 98.19 122 LYS A CA 1
ATOM 955 C C . LYS A 1 122 ? -9.059 1.522 6.080 1.00 98.19 122 LYS A C 1
ATOM 957 O O . LYS A 1 122 ? -8.630 1.792 4.958 1.00 98.19 122 LYS A O 1
ATOM 962 N N . GLN A 1 123 ? -8.241 1.220 7.089 1.00 97.81 123 GLN A N 1
ATOM 963 C CA . GLN A 1 123 ? -6.795 1.090 6.903 1.00 97.81 123 GLN A CA 1
ATOM 964 C C . GLN A 1 123 ? -6.429 -0.182 6.133 1.00 97.81 123 GLN A C 1
ATOM 966 O O . GLN A 1 123 ? -5.522 -0.139 5.304 1.00 97.81 123 GLN A O 1
ATOM 971 N N . GLU A 1 124 ? -7.144 -1.287 6.341 1.00 98.00 124 GLU A N 1
ATOM 972 C CA . GLU A 1 124 ? -6.964 -2.520 5.567 1.00 98.00 124 GLU A CA 1
ATOM 973 C C . GLU A 1 124 ? -7.327 -2.324 4.092 1.00 98.00 124 GLU A C 1
ATOM 975 O O . GLU A 1 124 ? -6.555 -2.707 3.212 1.00 98.00 124 GLU A O 1
ATOM 980 N N . GLU A 1 125 ? -8.441 -1.650 3.805 1.00 98.06 125 GLU A N 1
ATOM 981 C CA . GLU A 1 125 ? -8.830 -1.275 2.441 1.00 98.06 125 GLU A CA 1
ATOM 982 C C . GLU A 1 125 ? -7.751 -0.407 1.777 1.00 98.06 125 GLU A C 1
ATOM 984 O O . GLU A 1 125 ? -7.317 -0.684 0.654 1.00 98.06 125 GLU A O 1
ATOM 989 N N . ARG A 1 126 ? -7.240 0.602 2.495 1.00 98.19 126 ARG A N 1
ATOM 990 C CA . ARG A 1 126 ? -6.153 1.460 2.005 1.00 98.19 126 ARG A CA 1
ATOM 991 C C . ARG A 1 126 ? -4.860 0.680 1.767 1.00 98.19 126 ARG A C 1
ATOM 993 O O . ARG A 1 126 ? -4.190 0.921 0.762 1.00 98.19 126 ARG A O 1
ATOM 1000 N N . ARG A 1 127 ? -4.511 -0.255 2.655 1.00 98.25 127 ARG A N 1
ATOM 1001 C CA . ARG A 1 127 ? -3.351 -1.141 2.486 1.00 98.25 127 ARG A CA 1
ATOM 1002 C C . ARG A 1 127 ? -3.495 -1.973 1.215 1.00 98.25 127 ARG A C 1
ATOM 1004 O O . ARG A 1 127 ? -2.572 -1.992 0.409 1.00 98.25 127 ARG A O 1
ATOM 1011 N N . ASN A 1 128 ? -4.656 -2.585 0.995 1.00 98.12 128 ASN A N 1
ATOM 1012 C CA . ASN A 1 128 ? -4.910 -3.411 -0.186 1.00 98.12 128 ASN A CA 1
ATOM 1013 C C . ASN A 1 128 ? -4.805 -2.594 -1.488 1.00 98.12 128 ASN A C 1
ATOM 1015 O O . ASN A 1 128 ? -4.217 -3.055 -2.469 1.00 98.12 128 ASN A O 1
ATOM 1019 N N . LEU A 1 129 ? -5.312 -1.355 -1.498 1.00 98.19 129 LEU A N 1
ATOM 1020 C CA . LEU A 1 129 ? -5.153 -0.438 -2.633 1.00 98.19 129 LEU A CA 1
ATOM 1021 C C . LEU A 1 129 ? -3.678 -0.122 -2.914 1.00 98.19 129 LEU A C 1
ATOM 1023 O O . LEU A 1 129 ? -3.244 -0.176 -4.067 1.00 98.19 129 LEU A O 1
ATOM 1027 N N . LEU A 1 130 ? -2.897 0.173 -1.871 1.00 98.06 130 LEU A N 1
ATOM 1028 C CA . LEU A 1 130 ? -1.465 0.449 -1.998 1.00 98.06 130 LEU A CA 1
ATOM 1029 C C . LEU A 1 130 ? -0.683 -0.776 -2.480 1.00 98.06 130 LEU A C 1
ATOM 1031 O O . LEU A 1 130 ? 0.172 -0.644 -3.353 1.00 98.06 130 LEU A O 1
ATOM 1035 N N . GLU A 1 131 ? -0.991 -1.970 -1.977 1.00 98.25 131 GLU A N 1
ATOM 1036 C CA . GLU A 1 131 ? -0.362 -3.212 -2.434 1.00 98.25 131 GLU A CA 1
ATOM 1037 C C . GLU A 1 131 ? -0.623 -3.471 -3.921 1.00 98.25 131 GLU A C 1
ATOM 1039 O O . GLU A 1 131 ? 0.306 -3.799 -4.664 1.00 98.25 131 GLU A O 1
ATOM 1044 N N . ASN A 1 132 ? -1.859 -3.268 -4.380 1.00 97.69 132 ASN A N 1
ATOM 1045 C CA . ASN A 1 132 ? -2.205 -3.386 -5.796 1.00 97.69 132 ASN A CA 1
ATOM 1046 C C . ASN A 1 132 ? -1.462 -2.352 -6.650 1.00 97.69 132 ASN A C 1
ATOM 1048 O O . ASN A 1 132 ? -0.946 -2.687 -7.719 1.00 97.69 132 ASN A O 1
ATOM 1052 N N . HIS A 1 133 ? -1.347 -1.115 -6.163 1.00 98.19 133 HIS A N 1
ATOM 1053 C CA . HIS A 1 133 ? -0.587 -0.072 -6.844 1.00 98.19 133 HIS A CA 1
ATOM 1054 C C . HIS A 1 133 ? 0.904 -0.427 -6.954 1.00 98.19 133 HIS A C 1
ATOM 1056 O O . HIS A 1 133 ? 1.481 -0.338 -8.036 1.00 98.19 133 HIS A O 1
ATOM 1062 N N . ILE A 1 134 ? 1.512 -0.925 -5.872 1.00 98.25 134 ILE A N 1
ATOM 1063 C CA . ILE A 1 134 ? 2.907 -1.389 -5.864 1.00 98.25 134 ILE A CA 1
ATOM 1064 C C . ILE A 1 134 ? 3.108 -2.541 -6.853 1.00 98.25 134 ILE A C 1
ATOM 1066 O O . ILE A 1 134 ? 4.106 -2.555 -7.574 1.00 98.25 134 ILE A O 1
ATOM 1070 N N . ARG A 1 135 ? 2.183 -3.509 -6.913 1.00 97.94 135 ARG A N 1
ATOM 1071 C CA . ARG A 1 135 ? 2.262 -4.615 -7.883 1.00 97.94 135 ARG A CA 1
ATOM 1072 C C . ARG A 1 135 ? 2.259 -4.095 -9.316 1.00 97.94 135 ARG A C 1
ATOM 1074 O O . ARG A 1 135 ? 3.127 -4.487 -10.089 1.00 97.94 135 ARG A O 1
ATOM 1081 N N . ARG A 1 136 ? 1.352 -3.170 -9.641 1.00 98.19 136 ARG A N 1
ATOM 1082 C CA . ARG A 1 136 ? 1.288 -2.545 -10.967 1.00 98.19 136 ARG A CA 1
ATOM 1083 C C . ARG A 1 136 ? 2.587 -1.818 -11.319 1.00 98.19 136 ARG A C 1
ATOM 1085 O O . ARG A 1 136 ? 3.145 -2.068 -12.382 1.00 98.19 136 ARG A O 1
ATOM 1092 N N . LEU A 1 137 ? 3.107 -0.994 -10.408 1.00 98.19 137 LEU A N 1
ATOM 1093 C CA . LEU A 1 137 ? 4.370 -0.278 -10.614 1.00 98.19 137 LEU A CA 1
ATOM 1094 C C . LEU A 1 137 ? 5.555 -1.230 -10.820 1.00 98.19 137 LEU A C 1
ATOM 1096 O O . LEU A 1 137 ? 6.426 -0.951 -11.638 1.00 98.19 137 LEU A O 1
ATOM 1100 N N . LYS A 1 138 ? 5.596 -2.368 -10.117 1.00 98.12 138 LYS A N 1
ATOM 1101 C CA . LYS A 1 138 ? 6.633 -3.391 -10.330 1.00 98.12 138 LYS A CA 1
ATOM 1102 C C . LYS A 1 138 ? 6.562 -3.996 -11.731 1.00 98.12 138 LYS A C 1
ATOM 1104 O O . LYS A 1 138 ? 7.607 -4.201 -12.344 1.00 98.12 138 LYS A O 1
ATOM 1109 N N . THR A 1 139 ? 5.360 -4.261 -12.238 1.00 98.00 139 THR A N 1
ATOM 1110 C CA . THR A 1 139 ? 5.170 -4.754 -13.609 1.00 98.00 139 THR A CA 1
ATOM 1111 C C . THR A 1 139 ? 5.608 -3.709 -14.632 1.00 98.00 139 THR A C 1
ATOM 1113 O O . THR A 1 139 ? 6.427 -4.015 -15.494 1.00 98.00 139 THR A O 1
ATOM 1116 N N . GLU A 1 140 ? 5.162 -2.459 -14.484 1.00 98.19 140 GLU A N 1
ATOM 1117 C CA . GLU A 1 140 ? 5.558 -1.348 -15.363 1.00 98.19 140 GLU A CA 1
ATOM 1118 C C . GLU A 1 140 ? 7.083 -1.124 -15.342 1.00 98.19 140 GLU A C 1
ATOM 1120 O O . GLU A 1 140 ? 7.709 -0.932 -16.385 1.00 98.19 140 GLU A O 1
ATOM 1125 N N . GLN A 1 141 ? 7.715 -1.228 -14.168 1.00 98.25 141 GLN A N 1
ATOM 1126 C CA . GLN A 1 141 ? 9.169 -1.146 -14.026 1.00 98.25 141 GLN A CA 1
ATOM 1127 C C . GLN A 1 141 ? 9.887 -2.289 -14.756 1.00 98.25 141 GLN A C 1
ATOM 1129 O O . GLN A 1 141 ? 10.934 -2.065 -15.369 1.00 98.25 141 GLN A O 1
ATOM 1134 N N . LEU A 1 142 ? 9.366 -3.516 -14.674 1.00 98.12 142 LEU A N 1
ATOM 1135 C CA . LEU A 1 142 ? 9.948 -4.668 -15.359 1.00 98.12 142 LEU A CA 1
ATOM 1136 C C . LEU A 1 142 ? 9.872 -4.495 -16.880 1.00 98.12 142 LEU A C 1
ATOM 1138 O O . LEU A 1 142 ? 10.878 -4.690 -17.561 1.00 98.12 142 LEU A O 1
ATOM 1142 N N . GLU A 1 143 ? 8.719 -4.070 -17.396 1.00 98.06 143 GLU A N 1
ATOM 1143 C CA . GLU A 1 143 ? 8.544 -3.772 -18.820 1.00 98.06 143 GLU A CA 1
ATOM 1144 C C . GLU A 1 143 ? 9.493 -2.666 -19.289 1.00 98.06 143 GLU A C 1
ATOM 1146 O O . GLU A 1 143 ? 10.134 -2.798 -20.333 1.00 98.06 143 GLU A O 1
ATOM 1151 N N . ALA A 1 144 ? 9.632 -1.588 -18.512 1.00 98.25 144 ALA A N 1
ATOM 1152 C CA . ALA A 1 144 ? 10.544 -0.496 -18.833 1.00 98.25 144 ALA A CA 1
ATOM 1153 C C . ALA A 1 144 ? 12.002 -0.975 -18.909 1.00 98.25 144 ALA A C 1
ATOM 1155 O O . ALA A 1 144 ? 12.700 -0.649 -19.869 1.00 98.25 144 ALA A O 1
ATOM 1156 N N . LYS A 1 145 ? 12.445 -1.809 -17.958 1.00 98.25 145 LYS A N 1
ATOM 1157 C CA . LYS A 1 145 ? 13.791 -2.409 -17.977 1.00 98.25 145 LYS A CA 1
ATOM 1158 C C . LYS A 1 145 ? 14.013 -3.300 -19.196 1.00 98.25 145 LYS A C 1
ATOM 1160 O O . LYS A 1 145 ? 15.078 -3.247 -19.804 1.00 98.25 145 LYS A O 1
ATOM 1165 N N . GLN A 1 146 ? 13.019 -4.104 -19.569 1.00 98.06 146 GLN A N 1
ATOM 1166 C CA . GLN A 1 146 ? 13.104 -4.945 -20.765 1.00 98.06 146 GLN A CA 1
ATOM 1167 C C . GLN A 1 146 ? 13.220 -4.097 -22.037 1.00 98.06 146 GLN A C 1
ATOM 1169 O O . GLN A 1 146 ? 14.067 -4.378 -22.883 1.00 98.06 146 GLN A O 1
ATOM 1174 N N . ARG A 1 147 ? 12.425 -3.025 -22.156 1.00 98.19 147 ARG A N 1
ATOM 1175 C CA . ARG A 1 147 ? 12.518 -2.083 -23.286 1.00 98.19 147 ARG A CA 1
ATOM 1176 C C . ARG A 1 147 ? 13.873 -1.382 -23.333 1.00 98.19 147 ARG A C 1
ATOM 1178 O O . ARG A 1 147 ? 14.457 -1.271 -24.407 1.00 98.19 147 ARG A O 1
ATOM 1185 N N . GLU A 1 148 ? 14.389 -0.939 -22.188 1.00 98.12 148 GLU A N 1
ATOM 1186 C CA . GLU A 1 148 ? 15.710 -0.312 -22.091 1.00 98.12 148 GLU A CA 1
ATOM 1187 C C . GLU A 1 148 ? 16.815 -1.252 -22.591 1.00 98.12 148 GLU A C 1
ATOM 1189 O O . GLU A 1 148 ? 17.693 -0.832 -23.345 1.00 98.12 148 GLU A O 1
ATOM 1194 N N . GLU A 1 149 ? 16.756 -2.530 -22.218 1.00 98.19 149 GLU A N 1
ATOM 1195 C CA . GLU A 1 149 ? 17.737 -3.528 -22.642 1.00 98.19 149 GLU A CA 1
ATOM 1196 C C . GLU A 1 149 ? 17.693 -3.771 -24.158 1.00 98.19 149 GLU A C 1
ATOM 1198 O O . GLU A 1 149 ? 18.735 -3.767 -24.817 1.00 98.19 149 GLU A O 1
ATOM 1203 N N . VAL A 1 150 ? 16.495 -3.890 -24.743 1.00 98.12 150 VAL A N 1
ATOM 1204 C CA . VAL A 1 150 ? 16.331 -4.007 -26.203 1.00 98.12 150 VAL A CA 1
ATOM 1205 C C . VAL A 1 150 ? 16.922 -2.788 -26.914 1.00 98.12 150 VAL A C 1
ATOM 1207 O O . VAL A 1 150 ? 17.730 -2.943 -27.832 1.00 98.12 150 VAL A O 1
ATOM 1210 N N . LEU A 1 151 ? 16.604 -1.577 -26.450 1.00 97.75 151 LEU A N 1
ATOM 1211 C CA . LEU A 1 151 ? 17.124 -0.338 -27.035 1.00 97.75 151 LEU A CA 1
ATOM 1212 C C . LEU A 1 151 ? 18.651 -0.234 -26.913 1.00 97.75 151 LEU A C 1
ATOM 1214 O O . LEU A 1 151 ? 19.317 0.201 -27.855 1.00 97.75 151 LEU A O 1
ATOM 1218 N N . LYS A 1 152 ? 19.243 -0.677 -25.796 1.00 98.19 152 LYS A N 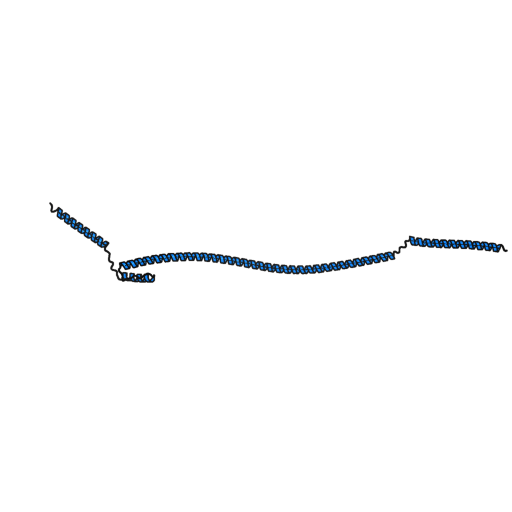1
ATOM 1219 C CA . LYS A 1 152 ? 20.707 -0.750 -25.642 1.00 98.19 152 LYS A CA 1
ATOM 1220 C C . LYS A 1 152 ? 21.334 -1.686 -26.669 1.00 98.19 152 LYS A C 1
ATOM 1222 O O . LYS A 1 152 ? 22.362 -1.344 -27.262 1.00 98.19 152 LYS A O 1
ATOM 1227 N N . GLN A 1 153 ? 20.726 -2.844 -26.908 1.00 97.88 153 GLN A N 1
ATOM 1228 C CA . GLN A 1 153 ? 21.209 -3.795 -27.907 1.00 97.88 153 GLN A CA 1
ATOM 1229 C C . GLN A 1 153 ? 21.095 -3.233 -29.329 1.00 97.88 153 GLN A C 1
ATOM 1231 O O . GLN A 1 153 ? 22.041 -3.352 -30.112 1.00 97.88 153 GLN A O 1
ATOM 1236 N N . GLU A 1 154 ? 19.985 -2.576 -29.669 1.00 97.62 154 GLU A N 1
ATOM 1237 C CA . GLU A 1 154 ? 19.805 -1.907 -30.964 1.00 97.62 154 GLU A CA 1
ATOM 1238 C C . GLU A 1 154 ? 20.799 -0.763 -31.173 1.00 97.62 154 GLU A C 1
ATOM 1240 O O . GLU A 1 154 ? 21.404 -0.653 -32.246 1.00 97.62 154 GLU A O 1
ATOM 1245 N N . LEU A 1 155 ? 21.056 0.037 -30.136 1.00 98.00 155 LEU A N 1
ATOM 1246 C CA . LEU A 1 155 ? 22.061 1.095 -30.171 1.00 98.00 155 LEU A CA 1
ATOM 1247 C C . LEU A 1 155 ? 23.458 0.521 -30.431 1.00 98.00 155 LEU A C 1
ATOM 1249 O O . LEU A 1 155 ? 24.200 1.040 -31.267 1.00 98.00 155 LEU A O 1
ATOM 1253 N N . GLN A 1 156 ? 23.822 -0.577 -29.762 1.00 97.88 156 GLN A N 1
ATOM 1254 C CA . GLN A 1 156 ? 25.103 -1.243 -29.999 1.00 97.88 156 GLN A CA 1
ATOM 1255 C C . GLN A 1 156 ? 25.213 -1.802 -31.422 1.00 97.88 156 GLN A C 1
ATOM 1257 O O . GLN A 1 156 ? 26.257 -1.629 -32.058 1.00 97.88 156 GLN A O 1
ATOM 1262 N N . LYS A 1 157 ? 24.158 -2.443 -31.943 1.00 98.00 157 LYS A N 1
ATOM 1263 C CA . LYS A 1 157 ? 24.113 -2.928 -33.334 1.00 98.00 157 LYS A CA 1
ATOM 1264 C C . LYS A 1 157 ? 24.315 -1.776 -34.316 1.00 98.00 157 LYS A C 1
ATOM 1266 O O . LYS A 1 157 ? 25.177 -1.858 -35.190 1.00 98.00 157 LYS A O 1
ATOM 1271 N N . THR A 1 158 ? 23.590 -0.682 -34.111 1.00 97.81 158 THR A N 1
ATOM 1272 C CA . THR A 1 158 ? 23.672 0.531 -34.931 1.00 97.81 158 THR A CA 1
ATOM 1273 C C . THR A 1 158 ? 25.074 1.139 -34.886 1.00 97.81 158 THR A C 1
ATOM 1275 O O . THR A 1 158 ? 25.660 1.431 -35.928 1.00 97.81 158 THR A O 1
ATOM 1278 N N . LYS A 1 159 ? 25.679 1.240 -33.697 1.00 98.12 159 LYS A N 1
ATOM 1279 C CA . LYS A 1 159 ? 27.056 1.726 -33.530 1.00 98.12 159 LYS A CA 1
ATOM 1280 C C . LYS A 1 159 ? 28.061 0.869 -34.302 1.00 98.12 159 LYS A C 1
ATOM 1282 O O . LYS A 1 159 ? 28.907 1.414 -35.008 1.00 98.12 159 LYS A O 1
ATOM 1287 N N . ARG A 1 160 ? 27.955 -0.463 -34.215 1.00 97.81 160 ARG A N 1
ATOM 1288 C CA . ARG A 1 160 ? 28.824 -1.389 -34.968 1.00 97.81 160 ARG A CA 1
ATOM 1289 C C . ARG A 1 160 ? 28.638 -1.243 -36.478 1.00 97.81 160 ARG A C 1
ATOM 1291 O O . ARG A 1 160 ? 29.628 -1.245 -37.206 1.00 97.81 160 ARG A O 1
ATOM 1298 N N . TYR A 1 161 ? 27.397 -1.088 -36.940 1.00 97.94 161 TYR A N 1
ATOM 1299 C CA . TYR A 1 161 ? 27.088 -0.874 -38.353 1.00 97.94 161 TYR A CA 1
ATOM 1300 C C . TYR A 1 161 ? 27.763 0.394 -38.895 1.00 97.94 161 TYR A C 1
ATOM 1302 O O . TYR A 1 161 ? 28.487 0.324 -39.889 1.00 97.94 161 TYR A O 1
ATOM 1310 N N . TYR A 1 162 ? 27.610 1.529 -38.206 1.00 97.75 162 TYR A N 1
ATOM 1311 C CA . TYR A 1 162 ? 28.243 2.782 -38.628 1.00 97.75 162 TYR A CA 1
ATOM 1312 C C . TYR A 1 162 ? 29.769 2.716 -38.582 1.00 97.75 162 TYR A C 1
ATOM 1314 O O . TYR A 1 162 ? 30.412 3.122 -39.544 1.00 97.75 162 TYR A O 1
ATOM 1322 N N . GLN A 1 163 ? 30.356 2.123 -37.538 1.00 97.94 163 GLN A N 1
ATOM 1323 C CA . GLN A 1 163 ? 31.807 1.911 -37.470 1.00 97.94 163 GLN A CA 1
ATOM 1324 C C . GLN A 1 163 ? 32.326 1.039 -38.623 1.00 97.94 163 GLN A C 1
ATOM 1326 O O . GLN A 1 163 ? 33.417 1.268 -39.142 1.00 97.94 163 GLN A O 1
ATOM 1331 N N . SER A 1 164 ? 31.564 0.023 -39.035 1.00 97.25 164 SER A N 1
ATOM 1332 C CA . SER A 1 164 ? 31.915 -0.809 -40.188 1.00 97.25 164 SER A CA 1
ATOM 1333 C C . SER A 1 164 ? 31.847 -0.017 -41.496 1.00 97.25 164 SER A C 1
ATOM 1335 O O . SER A 1 164 ? 32.780 -0.095 -42.296 1.00 97.25 164 SER A O 1
ATOM 1337 N N . LYS A 1 165 ? 30.795 0.790 -41.690 1.00 97.81 165 LYS A N 1
ATOM 1338 C CA . LYS A 1 165 ? 30.653 1.669 -42.860 1.00 97.81 165 LYS A CA 1
ATOM 1339 C C . LYS A 1 165 ? 31.761 2.711 -42.939 1.00 97.81 165 LYS A C 1
ATOM 1341 O O . LYS A 1 165 ? 32.352 2.872 -43.999 1.00 97.81 165 LYS A O 1
ATOM 1346 N N . GLU A 1 166 ? 32.087 3.351 -41.822 1.00 97.81 166 GLU A N 1
ATOM 1347 C CA . GLU A 1 166 ? 33.186 4.311 -41.723 1.00 97.81 166 GLU A CA 1
ATOM 1348 C C . GLU A 1 166 ? 34.517 3.673 -42.140 1.00 97.81 166 GLU A C 1
ATOM 1350 O O . GLU A 1 166 ? 35.214 4.205 -43.003 1.00 97.81 166 GLU A O 1
ATOM 1355 N N . LYS A 1 167 ? 34.839 2.481 -41.619 1.00 96.75 167 LYS A N 1
ATOM 1356 C CA . LYS A 1 167 ? 36.033 1.727 -42.042 1.00 96.75 167 LYS A CA 1
ATOM 1357 C C . LYS A 1 167 ? 36.022 1.404 -43.539 1.00 96.75 167 LYS A C 1
ATOM 1359 O O . LYS A 1 167 ? 37.076 1.479 -44.171 1.00 96.75 167 LYS A O 1
ATOM 1364 N N . GLY A 1 168 ? 34.858 1.063 -44.094 1.00 97.06 168 GLY A N 1
ATOM 1365 C CA . GLY A 1 168 ? 34.667 0.856 -45.531 1.00 97.06 168 GLY A CA 1
ATOM 1366 C C . GLY A 1 168 ? 35.015 2.107 -46.336 1.00 97.06 168 GLY A C 1
ATOM 1367 O O . GLY A 1 168 ? 35.892 2.053 -47.193 1.00 97.06 168 GLY A O 1
ATOM 1368 N N . TYR A 1 169 ? 34.438 3.256 -45.981 1.00 96.50 169 TYR A N 1
ATOM 1369 C CA . TYR A 1 169 ? 34.736 4.528 -46.645 1.00 96.50 169 TYR A CA 1
ATOM 1370 C C . TYR A 1 169 ? 36.205 4.932 -46.519 1.00 96.50 169 TYR A C 1
ATOM 1372 O O . TYR A 1 169 ? 36.803 5.382 -47.492 1.00 96.50 169 TYR A O 1
ATOM 1380 N N . VAL A 1 170 ? 36.832 4.719 -45.359 1.00 97.38 170 VAL A N 1
ATOM 1381 C CA . VAL A 1 170 ? 38.274 4.958 -45.182 1.00 97.38 170 VAL A CA 1
ATOM 1382 C C . VAL A 1 170 ? 39.097 4.090 -46.140 1.00 97.38 170 VAL A C 1
ATOM 1384 O O . VAL A 1 170 ? 40.090 4.560 -46.701 1.00 97.38 170 VAL A O 1
ATOM 1387 N N . HIS A 1 171 ? 38.710 2.829 -46.340 1.00 96.50 171 HIS A N 1
ATOM 1388 C CA . HIS A 1 171 ? 39.371 1.945 -47.298 1.00 96.50 171 HIS A CA 1
ATOM 1389 C C . HIS A 1 171 ? 39.161 2.413 -48.746 1.00 96.50 171 HIS A C 1
ATOM 1391 O O . HIS A 1 171 ? 40.125 2.465 -49.513 1.00 96.50 171 HIS A O 1
ATOM 1397 N N . ASP A 1 172 ? 37.939 2.813 -49.095 1.00 96.44 172 ASP A N 1
ATOM 1398 C CA . ASP A 1 172 ? 37.586 3.326 -50.421 1.00 96.44 172 ASP A CA 1
ATOM 1399 C C . ASP A 1 172 ? 38.365 4.596 -50.757 1.00 96.44 172 ASP A C 1
ATOM 1401 O O . ASP A 1 172 ? 38.984 4.669 -51.817 1.00 96.44 172 ASP A O 1
ATOM 1405 N N . ILE A 1 173 ? 38.437 5.547 -49.822 1.00 97.06 173 ILE A N 1
ATOM 1406 C CA . ILE A 1 173 ? 39.237 6.768 -49.963 1.00 97.06 173 ILE A CA 1
ATOM 1407 C C . ILE A 1 173 ? 40.707 6.413 -50.186 1.00 97.06 173 ILE A C 1
ATOM 1409 O O . ILE A 1 173 ? 41.319 6.907 -51.130 1.00 97.06 173 ILE A O 1
ATOM 1413 N N . LYS A 1 174 ? 41.289 5.522 -49.372 1.00 96.75 174 LYS A N 1
ATOM 1414 C CA . LYS A 1 174 ? 42.691 5.098 -49.545 1.00 96.75 174 LYS A CA 1
ATOM 1415 C C . LYS A 1 174 ? 42.940 4.462 -50.912 1.00 96.75 174 LYS A C 1
ATOM 1417 O O . LYS A 1 174 ? 43.997 4.684 -51.501 1.00 96.75 174 LYS A O 1
ATOM 1422 N N . ARG A 1 175 ? 41.995 3.665 -51.411 1.00 97.06 175 ARG A N 1
ATOM 1423 C CA . ARG A 1 175 ? 42.063 3.058 -52.744 1.00 97.06 175 ARG A CA 1
ATOM 1424 C C . ARG A 1 175 ? 42.007 4.120 -53.841 1.00 97.06 175 ARG A C 1
ATOM 1426 O O . ARG A 1 175 ? 42.888 4.112 -54.694 1.00 97.06 175 ARG A O 1
ATOM 1433 N N . LEU A 1 176 ? 41.053 5.047 -53.773 1.00 95.69 176 LEU A N 1
ATOM 1434 C CA . LEU A 1 176 ? 40.914 6.140 -54.739 1.00 95.69 176 LEU A CA 1
ATOM 1435 C C . LEU A 1 176 ? 42.139 7.059 -54.747 1.00 95.69 176 LEU A C 1
ATOM 1437 O O . LEU A 1 176 ? 42.601 7.447 -55.811 1.00 95.69 176 LEU A O 1
ATOM 1441 N N . VAL A 1 177 ? 42.721 7.358 -53.582 1.00 96.06 177 VAL A N 1
ATOM 1442 C CA . VAL A 1 177 ? 43.966 8.138 -53.483 1.00 96.06 177 VAL A CA 1
ATOM 1443 C C . VAL A 1 177 ? 45.123 7.422 -54.183 1.00 96.06 177 VAL A C 1
ATOM 1445 O O . VAL A 1 177 ? 45.853 8.052 -54.943 1.00 96.06 177 VAL A O 1
ATOM 1448 N N . LYS A 1 178 ? 45.276 6.106 -53.985 1.00 95.44 178 LYS A N 1
ATOM 1449 C CA . LYS A 1 178 ? 46.304 5.316 -54.686 1.00 95.44 178 LYS A CA 1
ATOM 1450 C C . LYS A 1 178 ? 46.064 5.252 -56.191 1.00 95.44 178 LYS A C 1
ATOM 1452 O O . LYS A 1 178 ? 47.014 5.283 -56.963 1.00 95.44 178 LYS A O 1
ATOM 1457 N N . GLU A 1 179 ? 44.814 5.107 -56.613 1.00 94.81 179 GLU A N 1
ATOM 1458 C CA . GLU A 1 179 ? 44.458 5.085 -58.030 1.00 94.81 179 GLU A CA 1
ATOM 1459 C C . GLU A 1 179 ? 44.726 6.438 -58.689 1.00 94.81 179 GLU A C 1
ATOM 1461 O O . GLU A 1 179 ? 45.363 6.480 -59.737 1.00 94.81 179 GLU A O 1
ATOM 1466 N N . LYS A 1 180 ? 44.356 7.536 -58.020 1.00 93.31 180 LYS A N 1
ATOM 1467 C CA . LYS A 1 180 ? 44.711 8.896 -58.424 1.00 93.31 180 LYS A CA 1
ATOM 1468 C C . LYS A 1 180 ? 46.226 9.047 -58.591 1.00 93.31 180 LYS A C 1
ATOM 1470 O O . LYS A 1 180 ? 46.649 9.489 -59.649 1.00 93.31 180 LYS A O 1
ATOM 1475 N N . GLN A 1 181 ? 47.027 8.624 -57.609 1.00 92.50 181 GLN A N 1
ATOM 1476 C CA . GLN A 1 181 ? 48.496 8.671 -57.699 1.00 92.50 181 GLN A CA 1
ATOM 1477 C C . GLN A 1 181 ? 49.028 7.882 -58.903 1.00 92.50 181 GLN A C 1
ATOM 1479 O O . GLN A 1 181 ? 49.839 8.393 -59.664 1.00 92.50 181 GLN A O 1
ATOM 1484 N N . LYS A 1 182 ? 48.525 6.663 -59.134 1.00 91.69 182 LYS A N 1
ATOM 1485 C CA . LYS A 1 182 ? 48.908 5.858 -60.307 1.00 91.69 182 LYS A CA 1
ATOM 1486 C C . LYS A 1 182 ? 48.533 6.522 -61.629 1.00 91.69 182 LYS A C 1
ATOM 1488 O O . LYS A 1 182 ? 49.256 6.375 -62.609 1.00 91.69 182 LYS A O 1
ATOM 1493 N N . LEU A 1 183 ? 47.378 7.184 -61.691 1.00 88.25 183 LEU A N 1
ATOM 1494 C CA . LEU A 1 183 ? 46.960 7.928 -62.877 1.00 88.25 183 LEU A CA 1
ATOM 1495 C C . LEU A 1 183 ? 47.846 9.157 -63.087 1.00 88.25 183 LEU A C 1
ATOM 1497 O O . LEU A 1 183 ? 48.273 9.380 -64.209 1.00 88.25 183 LEU A O 1
ATOM 1501 N N . GLU A 1 184 ? 48.180 9.896 -62.028 1.00 86.94 184 GLU A N 1
ATOM 1502 C CA . GLU A 1 184 ? 49.132 11.014 -62.081 1.00 86.94 184 GLU A CA 1
ATOM 1503 C C . GLU A 1 184 ? 50.518 10.552 -62.563 1.00 86.94 184 GLU A C 1
ATOM 1505 O O . GLU A 1 184 ? 51.097 11.199 -63.430 1.00 86.94 184 GLU A O 1
ATOM 1510 N N . GLU A 1 185 ? 51.017 9.406 -62.087 1.00 85.19 185 GLU A N 1
ATOM 1511 C CA . GLU A 1 185 ? 52.268 8.792 -62.559 1.00 85.19 185 GLU A CA 1
ATOM 1512 C C . GLU A 1 185 ? 52.197 8.389 -64.037 1.00 85.19 185 GLU A C 1
ATOM 1514 O O . GLU A 1 185 ? 53.099 8.714 -64.805 1.00 85.19 185 GLU A O 1
ATOM 1519 N N . LYS A 1 186 ? 51.123 7.710 -64.466 1.00 83.38 186 LYS A N 1
ATOM 1520 C CA . LYS A 1 186 ? 50.929 7.326 -65.876 1.00 83.38 186 LYS A CA 1
ATOM 1521 C C . LYS A 1 186 ? 50.810 8.540 -66.786 1.00 83.38 186 LYS A C 1
ATOM 1523 O O . LYS A 1 186 ? 51.456 8.577 -67.823 1.00 83.38 186 LYS A O 1
ATOM 1528 N N . CYS A 1 187 ? 50.037 9.544 -66.381 1.00 76.38 187 CYS A N 1
ATOM 1529 C CA . CYS A 1 187 ? 49.962 10.803 -67.103 1.00 76.38 187 CYS A CA 1
ATOM 1530 C C . CYS A 1 187 ? 51.330 11.485 -67.134 1.00 76.38 187 CYS A C 1
ATOM 1532 O O . CYS A 1 187 ? 51.719 11.939 -68.193 1.00 76.38 187 CYS A O 1
ATOM 1534 N N . GLY A 1 188 ? 52.099 11.510 -66.044 1.00 66.62 188 GLY A N 1
ATOM 1535 C CA . GLY A 1 188 ? 53.466 12.043 -66.044 1.00 66.62 188 GLY A CA 1
ATOM 1536 C C . GLY A 1 188 ? 54.440 11.272 -66.948 1.00 66.62 188 GLY A C 1
ATOM 1537 O O . GLY A 1 188 ? 55.356 11.872 -67.499 1.00 66.62 188 GLY A O 1
ATOM 1538 N N . LEU A 1 189 ? 54.228 9.965 -67.138 1.00 60.91 189 LEU A N 1
ATOM 1539 C CA . LEU A 1 189 ? 55.008 9.115 -68.048 1.00 60.91 189 LEU A CA 1
ATOM 1540 C C . LEU A 1 189 ? 54.614 9.304 -69.523 1.00 60.91 189 LEU A C 1
ATOM 1542 O O . LEU A 1 189 ? 55.494 9.367 -70.379 1.00 60.91 189 LEU A O 1
ATOM 1546 N N . ASP A 1 190 ? 53.319 9.426 -69.824 1.00 53.66 190 ASP A N 1
ATOM 1547 C CA . ASP A 1 190 ? 52.813 9.707 -71.179 1.00 53.66 190 ASP A CA 1
ATOM 1548 C C . ASP A 1 190 ? 53.070 11.169 -71.586 1.00 53.66 190 ASP A C 1
ATOM 1550 O O . ASP A 1 190 ? 53.303 11.486 -72.752 1.00 53.66 190 ASP A O 1
ATOM 1554 N N . ILE A 1 191 ? 53.106 12.064 -70.599 1.00 52.91 191 ILE A N 1
ATOM 1555 C CA . ILE A 1 191 ? 53.531 13.460 -70.694 1.00 52.91 191 ILE A CA 1
ATOM 1556 C C . ILE A 1 191 ? 55.048 13.505 -70.450 1.00 52.91 191 ILE A C 1
ATOM 1558 O O . ILE A 1 191 ? 55.569 14.321 -69.694 1.00 52.91 191 ILE A O 1
ATOM 1562 N N . ASN A 1 192 ? 55.805 12.658 -71.152 1.00 50.12 192 ASN A N 1
ATOM 1563 C CA . ASN A 1 192 ? 57.209 12.948 -71.418 1.00 50.12 192 ASN A CA 1
ATOM 1564 C C . ASN A 1 192 ? 57.240 14.082 -72.458 1.00 50.12 192 ASN A C 1
ATOM 1566 O O . ASN A 1 192 ? 57.539 13.886 -73.638 1.00 50.12 192 ASN A O 1
ATOM 1570 N N . ILE A 1 193 ? 56.822 15.281 -72.032 1.00 55.72 193 ILE A N 1
ATOM 1571 C CA . ILE A 1 193 ? 56.965 16.506 -72.808 1.00 55.72 193 ILE A CA 1
ATOM 1572 C C . ILE A 1 193 ? 58.463 16.784 -72.834 1.00 55.72 193 ILE A C 1
ATOM 1574 O O . ILE A 1 193 ? 59.002 17.538 -72.029 1.00 55.72 193 ILE A O 1
ATOM 1578 N N . HIS A 1 194 ? 59.152 16.211 -73.814 1.00 54.47 194 HIS A N 1
ATOM 1579 C CA . HIS A 1 194 ? 60.179 17.005 -74.455 1.00 54.47 194 HIS A CA 1
ATOM 1580 C C . HIS A 1 194 ? 59.466 18.252 -74.965 1.00 54.47 194 HIS A C 1
ATOM 1582 O O . HIS A 1 194 ? 58.552 18.155 -75.790 1.00 54.47 194 HIS A O 1
ATOM 1588 N N . SER A 1 195 ? 59.822 19.413 -74.409 1.00 61.31 195 SER A N 1
ATOM 1589 C CA . SER A 1 195 ? 59.324 20.683 -74.923 1.00 61.31 195 SER A CA 1
ATOM 1590 C C . SER A 1 195 ? 59.525 20.672 -76.436 1.00 61.31 195 SER A C 1
ATOM 1592 O O . SER A 1 195 ? 60.575 20.226 -76.916 1.00 61.31 195 SER A O 1
ATOM 1594 N N . LYS A 1 196 ? 58.533 21.141 -77.207 1.00 64.75 196 LYS A N 1
ATOM 1595 C CA . LYS A 1 196 ? 58.720 21.338 -78.654 1.00 64.75 196 LYS A CA 1
ATOM 1596 C C . LYS A 1 196 ? 60.028 22.089 -78.915 1.00 64.75 196 LYS A C 1
ATOM 1598 O O . LYS A 1 196 ? 60.730 21.752 -79.863 1.00 64.75 196 LYS A O 1
ATOM 1603 N N . ASP A 1 197 ? 60.393 23.001 -78.018 1.00 68.56 197 ASP A N 1
ATOM 1604 C CA . ASP A 1 197 ? 61.628 23.772 -78.080 1.00 68.56 197 ASP A CA 1
ATOM 1605 C C . ASP A 1 197 ? 62.882 22.911 -77.908 1.00 68.56 197 ASP A C 1
ATOM 1607 O O . ASP A 1 197 ? 63.842 23.106 -78.647 1.00 68.56 197 ASP A O 1
ATOM 1611 N N . ASP A 1 198 ? 62.885 21.915 -77.018 1.00 72.31 198 ASP A N 1
ATOM 1612 C CA . ASP A 1 198 ? 64.029 21.006 -76.853 1.00 72.31 198 ASP A CA 1
ATOM 1613 C C . ASP A 1 198 ? 64.197 20.088 -78.066 1.00 72.31 198 ASP A C 1
ATOM 1615 O O . ASP A 1 198 ? 65.316 19.834 -78.522 1.00 72.31 198 ASP A O 1
ATOM 1619 N N . CYS A 1 199 ? 63.084 19.628 -78.640 1.00 70.88 199 CYS A N 1
ATOM 1620 C CA . CYS A 1 199 ? 63.105 18.822 -79.856 1.00 70.88 199 CYS A CA 1
ATOM 1621 C C . CYS A 1 199 ? 63.618 19.644 -81.053 1.00 70.88 199 CYS A C 1
ATOM 1623 O O . CYS A 1 199 ? 64.514 19.201 -81.776 1.00 70.88 199 CYS A O 1
ATOM 1625 N N . ILE A 1 200 ? 63.130 20.881 -81.207 1.00 77.06 200 ILE A N 1
ATOM 1626 C CA . ILE A 1 200 ? 63.586 21.833 -82.230 1.00 77.06 200 ILE A CA 1
ATOM 1627 C C . ILE A 1 200 ? 65.062 22.192 -82.025 1.00 77.06 200 ILE A C 1
ATOM 1629 O O . ILE A 1 200 ? 65.823 22.218 -82.991 1.00 77.06 200 ILE A O 1
ATOM 1633 N N . LYS A 1 201 ? 65.504 22.415 -80.784 1.00 81.12 201 LYS A N 1
ATOM 1634 C CA . LYS A 1 201 ? 66.899 22.733 -80.456 1.00 81.12 201 LYS A CA 1
ATOM 1635 C C . LYS A 1 201 ? 67.836 21.583 -80.818 1.00 81.12 201 LYS A C 1
ATOM 1637 O O . LYS A 1 201 ? 68.856 21.816 -81.464 1.00 81.12 201 LYS A O 1
ATOM 1642 N N . ASN A 1 202 ? 67.476 20.346 -80.482 1.00 80.81 202 ASN A N 1
ATOM 1643 C CA . ASN A 1 202 ? 68.258 19.165 -80.859 1.00 80.81 202 ASN A CA 1
ATOM 1644 C C . ASN A 1 202 ? 68.299 18.959 -82.379 1.00 80.81 202 ASN A C 1
ATOM 1646 O O . ASN A 1 202 ? 69.347 18.614 -82.932 1.00 80.81 202 ASN A O 1
ATOM 1650 N N . LEU A 1 203 ? 67.183 19.217 -83.066 1.00 81.38 203 LEU A N 1
ATOM 1651 C CA . LEU A 1 203 ? 67.121 19.166 -84.523 1.00 81.38 203 LEU A CA 1
ATOM 1652 C C . LEU A 1 203 ? 68.030 20.235 -85.154 1.00 81.38 203 LEU A C 1
ATOM 1654 O O . LEU A 1 203 ? 68.818 19.914 -86.041 1.00 81.38 203 LEU A O 1
ATOM 1658 N N . LEU A 1 204 ? 67.993 21.473 -84.654 1.00 85.62 204 LEU A N 1
ATOM 1659 C CA . LEU A 1 204 ? 68.854 22.579 -85.094 1.00 85.62 204 LEU A CA 1
ATOM 1660 C C . LEU A 1 204 ? 70.343 22.288 -84.882 1.00 85.62 204 LEU A C 1
ATOM 1662 O O . LEU A 1 204 ? 71.152 22.604 -85.753 1.00 85.62 204 LEU A O 1
ATOM 1666 N N . VAL A 1 205 ? 70.718 21.669 -83.758 1.00 87.94 205 VAL A N 1
ATOM 1667 C CA . VAL A 1 205 ? 72.110 21.261 -83.500 1.00 87.94 205 VAL A CA 1
ATOM 1668 C C . VAL A 1 205 ? 72.577 20.246 -84.544 1.00 87.94 205 VAL A C 1
ATOM 1670 O O . VAL A 1 205 ? 73.649 20.426 -85.121 1.00 87.94 205 VAL A O 1
ATOM 1673 N N . ARG A 1 206 ? 71.760 19.230 -84.852 1.00 87.56 206 ARG A N 1
ATOM 1674 C CA . ARG A 1 206 ? 72.078 18.247 -85.902 1.00 87.56 206 ARG A CA 1
ATOM 1675 C C . ARG A 1 206 ? 72.175 18.887 -87.283 1.00 87.56 206 ARG A C 1
ATOM 1677 O O . ARG A 1 206 ? 73.105 18.583 -88.024 1.00 87.56 206 ARG A O 1
ATOM 1684 N N . TYR A 1 207 ? 71.259 19.796 -87.620 1.00 89.00 207 TYR A N 1
ATOM 1685 C CA . TYR A 1 207 ? 71.319 20.522 -88.889 1.00 89.00 207 TYR A CA 1
ATOM 1686 C C . TYR A 1 207 ? 72.593 21.356 -89.010 1.00 89.00 207 TYR A C 1
ATOM 1688 O O . TYR A 1 207 ? 73.251 21.272 -90.041 1.00 89.00 207 TYR A O 1
ATOM 1696 N N . LYS A 1 208 ? 72.997 22.085 -87.961 1.00 89.44 208 LYS A N 1
ATOM 1697 C CA . LYS A 1 208 ? 74.262 22.839 -87.967 1.00 89.44 208 LYS A CA 1
ATOM 1698 C C . LYS A 1 208 ? 75.486 21.940 -88.122 1.00 89.44 208 LYS A C 1
ATOM 1700 O O . LYS A 1 208 ? 76.414 22.303 -88.836 1.00 89.44 208 LYS A O 1
ATOM 1705 N N . GLN A 1 209 ? 75.496 20.776 -87.474 1.00 89.94 209 GLN A N 1
ATOM 1706 C CA . GLN A 1 209 ? 76.580 19.804 -87.636 1.00 89.94 209 GLN A CA 1
ATOM 1707 C C . GLN A 1 209 ? 76.652 19.286 -89.077 1.00 89.94 209 GLN A C 1
ATOM 1709 O O . GLN A 1 209 ? 77.727 19.283 -89.668 1.00 89.94 209 GLN A O 1
ATOM 1714 N N . ASN A 1 210 ? 75.512 18.927 -89.671 1.00 88.12 210 ASN A N 1
ATOM 1715 C CA . ASN A 1 210 ? 75.455 18.480 -91.064 1.00 88.12 210 ASN A CA 1
ATOM 1716 C C . ASN A 1 210 ? 75.847 19.590 -92.046 1.00 88.12 210 ASN A C 1
ATOM 1718 O O . ASN A 1 210 ? 76.563 19.331 -93.009 1.00 88.12 210 ASN A O 1
ATOM 1722 N N . GLU A 1 211 ? 75.417 20.827 -91.796 1.00 90.69 211 GLU A N 1
ATOM 1723 C CA . GLU A 1 211 ? 75.815 21.989 -92.591 1.00 90.69 211 GLU A CA 1
ATOM 1724 C C . GLU A 1 211 ? 77.335 22.193 -92.545 1.00 90.69 211 GLU A C 1
ATOM 1726 O O . GLU A 1 211 ? 77.946 22.452 -93.581 1.00 90.69 211 GLU A O 1
ATOM 1731 N N . GLN A 1 212 ? 77.963 22.021 -91.377 1.00 90.19 212 GLN A N 1
ATOM 1732 C CA . GLN A 1 212 ? 79.416 22.111 -91.248 1.00 90.19 212 GLN A CA 1
ATOM 1733 C C . GLN A 1 212 ? 80.124 21.000 -92.032 1.00 90.19 212 GLN A C 1
ATOM 1735 O O . GLN A 1 212 ? 81.035 21.290 -92.801 1.00 90.19 212 GLN A O 1
ATOM 1740 N N . VAL A 1 213 ? 79.656 19.752 -91.919 1.00 90.00 213 VAL A N 1
ATOM 1741 C CA . VAL A 1 213 ? 80.199 18.622 -92.693 1.00 90.00 213 VAL A CA 1
ATOM 1742 C C . VAL A 1 213 ? 80.090 18.880 -94.198 1.00 90.00 213 VAL A C 1
ATOM 1744 O O . VAL A 1 213 ? 81.034 18.610 -94.943 1.00 90.00 213 VAL A O 1
ATOM 1747 N N . LEU A 1 214 ? 78.970 19.437 -94.664 1.00 88.25 214 LEU A N 1
ATOM 1748 C CA . LEU A 1 214 ? 78.789 19.794 -96.072 1.00 88.25 214 LEU A CA 1
ATOM 1749 C C . LEU A 1 214 ? 79.739 20.914 -96.507 1.00 88.25 214 LEU A C 1
ATOM 1751 O O . LEU A 1 214 ? 80.352 20.793 -97.565 1.00 88.25 214 LEU A O 1
ATOM 1755 N N . LYS A 1 215 ? 79.914 21.966 -95.698 1.00 91.38 215 LYS A N 1
ATOM 1756 C CA . LYS A 1 215 ? 80.883 23.041 -95.983 1.00 91.38 215 LYS A CA 1
ATOM 1757 C C . LYS A 1 215 ? 82.308 22.503 -96.080 1.00 91.38 215 LYS A C 1
ATOM 1759 O O . LYS A 1 215 ? 83.014 22.826 -97.036 1.00 91.38 215 LYS A O 1
ATOM 1764 N N . ASP A 1 216 ? 82.705 21.644 -95.147 1.00 91.69 216 ASP A N 1
ATOM 1765 C CA . ASP A 1 216 ? 84.026 21.011 -95.152 1.00 91.69 216 ASP A CA 1
ATOM 1766 C C . ASP A 1 216 ? 84.209 20.132 -96.400 1.00 91.69 216 ASP A C 1
ATOM 1768 O O . ASP A 1 216 ? 85.264 20.149 -97.033 1.00 91.69 216 ASP A O 1
ATOM 1772 N N . THR A 1 217 ? 83.162 19.403 -96.797 1.00 90.44 217 THR A N 1
ATOM 1773 C CA . THR A 1 217 ? 83.172 18.549 -97.995 1.00 90.44 217 THR A CA 1
ATOM 1774 C C . THR A 1 217 ? 83.295 19.373 -99.274 1.00 90.44 217 THR A C 1
ATOM 1776 O O . THR A 1 217 ? 84.124 19.061 -100.123 1.00 90.44 217 THR A O 1
ATOM 1779 N N . VAL A 1 218 ? 82.524 20.456 -99.404 1.00 90.12 218 VAL A N 1
ATOM 1780 C CA . VAL A 1 218 ? 82.612 21.367 -100.555 1.00 90.12 218 VAL A CA 1
ATOM 1781 C C . VAL A 1 218 ? 83.997 22.000 -100.637 1.00 90.12 218 VAL A C 1
ATOM 1783 O O . VAL A 1 218 ? 84.571 22.065 -101.719 1.00 90.12 218 VAL A O 1
ATOM 1786 N N . THR A 1 219 ? 84.563 22.412 -99.501 1.00 90.38 219 THR A N 1
ATOM 1787 C CA . THR A 1 219 ? 85.909 23.000 -99.453 1.00 90.38 219 THR A CA 1
ATOM 1788 C C . THR A 1 219 ? 86.955 21.993 -99.931 1.00 90.38 219 THR A C 1
ATOM 1790 O O . THR A 1 219 ? 87.750 22.313 -100.809 1.00 90.38 219 THR A O 1
ATOM 1793 N N . LYS A 1 220 ? 86.881 20.740 -99.457 1.00 91.31 220 LYS A N 1
ATOM 1794 C CA . LYS A 1 220 ? 87.740 19.650 -99.946 1.00 91.31 220 LYS A CA 1
ATOM 1795 C C . LYS A 1 220 ? 87.593 19.414 -101.447 1.00 91.31 220 LYS A C 1
ATOM 1797 O O . LYS A 1 220 ? 88.603 19.293 -102.127 1.00 91.31 220 LYS A O 1
ATOM 1802 N N . MET A 1 221 ? 86.368 19.397 -101.975 1.00 89.75 221 MET A N 1
ATOM 1803 C CA . MET A 1 221 ? 86.138 19.233 -103.415 1.00 89.75 221 MET A CA 1
ATOM 1804 C C . MET A 1 221 ? 86.699 20.399 -104.239 1.00 89.75 221 MET A C 1
ATOM 1806 O O . MET A 1 221 ? 87.207 20.184 -105.337 1.00 89.75 221 MET A O 1
ATOM 1810 N N . ILE A 1 222 ? 86.610 21.635 -103.738 1.00 90.38 222 ILE A N 1
ATOM 1811 C CA . ILE A 1 222 ? 87.209 22.808 -104.392 1.00 90.38 222 ILE A CA 1
ATOM 1812 C C . ILE A 1 222 ? 88.735 22.679 -104.408 1.00 90.38 222 ILE A C 1
ATOM 1814 O O . ILE A 1 222 ? 89.344 22.886 -105.458 1.00 90.38 222 ILE A O 1
ATOM 1818 N N . ASP A 1 223 ? 89.344 22.296 -103.286 1.00 89.06 223 ASP A N 1
ATOM 1819 C CA . ASP A 1 223 ? 90.792 22.097 -103.188 1.00 89.06 223 ASP A CA 1
ATOM 1820 C C . ASP A 1 223 ? 91.279 20.949 -104.084 1.00 89.06 223 ASP A C 1
ATOM 1822 O O . ASP A 1 223 ? 92.301 21.080 -104.757 1.00 89.06 223 ASP A O 1
ATOM 1826 N N . GLU A 1 224 ? 90.546 19.836 -104.143 1.00 89.12 224 GLU A N 1
ATOM 1827 C CA . GLU A 1 224 ? 90.834 18.718 -10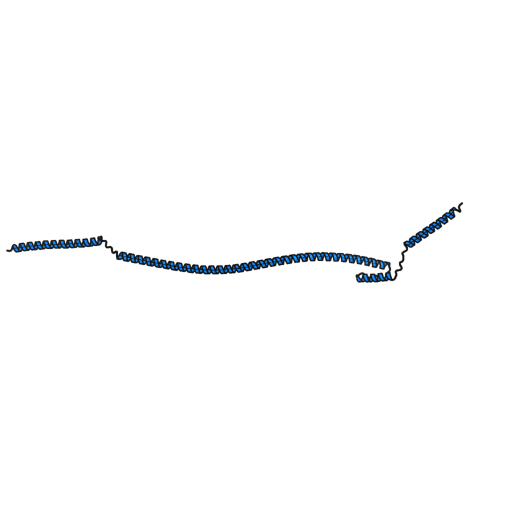5.049 1.00 89.12 224 GLU A CA 1
ATOM 1828 C C . GLU A 1 224 ? 90.713 19.129 -106.515 1.00 89.12 224 GLU A C 1
ATOM 1830 O O . GLU A 1 224 ? 91.622 18.865 -107.297 1.00 89.12 224 GLU A O 1
ATOM 1835 N N . ASN A 1 225 ? 89.648 19.841 -106.892 1.00 87.88 225 ASN A N 1
ATOM 1836 C CA . ASN A 1 225 ? 89.503 20.365 -108.249 1.00 87.88 225 ASN A CA 1
ATOM 1837 C C . ASN A 1 225 ? 90.621 21.345 -108.603 1.00 87.88 225 ASN A C 1
ATOM 1839 O O . ASN A 1 225 ? 91.109 21.327 -109.730 1.00 87.88 225 ASN A O 1
ATOM 1843 N N . ARG A 1 226 ? 91.054 22.183 -107.656 1.00 86.88 226 ARG A N 1
ATOM 1844 C CA . ARG A 1 226 ? 92.186 23.089 -107.857 1.00 86.88 226 ARG A CA 1
ATOM 1845 C C . ARG A 1 226 ? 93.481 22.315 -108.095 1.00 86.88 226 ARG A C 1
ATOM 1847 O O . ARG A 1 226 ? 94.192 22.640 -109.040 1.00 86.88 226 ARG A O 1
ATOM 1854 N N . LYS A 1 227 ? 93.754 21.277 -107.301 1.00 85.75 227 LYS A N 1
ATOM 1855 C CA . LYS A 1 227 ? 94.914 20.393 -107.500 1.00 85.75 227 LYS A CA 1
ATOM 1856 C C . LYS A 1 227 ? 94.860 19.678 -108.843 1.00 85.75 227 LYS A C 1
ATOM 1858 O O . LYS A 1 227 ? 95.845 19.699 -109.566 1.00 85.75 227 LYS A O 1
ATOM 1863 N N . LEU A 1 228 ? 93.709 19.116 -109.212 1.00 85.94 228 LEU A N 1
ATOM 1864 C CA . LEU A 1 228 ? 93.514 18.481 -110.517 1.00 85.94 228 LEU A CA 1
ATOM 1865 C C . LEU A 1 228 ? 93.715 19.476 -111.665 1.00 85.94 228 LEU A C 1
ATOM 1867 O O . LEU A 1 228 ? 94.282 19.111 -112.689 1.00 85.94 228 LEU A O 1
ATOM 1871 N N . LEU A 1 229 ? 93.281 20.731 -111.511 1.00 84.62 229 LEU A N 1
ATOM 1872 C CA . LEU A 1 229 ? 93.505 21.786 -112.499 1.00 84.62 229 LEU A CA 1
ATOM 1873 C C . LEU A 1 229 ? 94.998 22.139 -112.612 1.00 84.62 229 LEU A C 1
ATOM 1875 O O . LEU A 1 229 ? 95.509 22.259 -113.723 1.00 84.62 229 LEU A O 1
ATOM 1879 N N . GLU A 1 230 ? 95.697 22.274 -111.481 1.00 83.44 230 GLU A N 1
ATOM 1880 C CA . GLU A 1 230 ? 97.147 22.503 -111.419 1.00 83.44 230 GLU A CA 1
ATOM 1881 C C . GLU A 1 230 ? 97.928 21.326 -112.042 1.00 83.44 230 GLU A C 1
ATOM 1883 O O . GLU A 1 230 ? 98.824 21.552 -112.855 1.00 83.44 230 GLU A O 1
ATOM 1888 N N . GLU A 1 231 ? 97.539 20.078 -111.767 1.00 80.31 231 GLU A N 1
ATOM 1889 C CA . GLU A 1 231 ? 98.098 18.870 -112.394 1.00 80.31 231 GLU A CA 1
ATOM 1890 C C . GLU A 1 231 ? 97.820 18.815 -113.903 1.00 80.31 231 GLU A C 1
ATOM 1892 O O . GLU A 1 231 ? 98.722 18.511 -114.683 1.00 80.31 231 GLU A O 1
ATOM 1897 N N . ASN A 1 232 ? 96.606 19.154 -114.353 1.00 78.31 232 ASN A N 1
ATOM 1898 C CA . ASN A 1 232 ? 96.261 19.178 -115.779 1.00 78.31 232 ASN A CA 1
ATOM 1899 C C . ASN A 1 232 ? 97.065 20.248 -116.537 1.00 78.31 232 ASN A C 1
ATOM 1901 O O . ASN A 1 232 ? 97.528 20.008 -117.652 1.00 78.31 232 ASN A O 1
ATOM 1905 N N . LEU A 1 233 ? 97.271 21.416 -115.918 1.00 75.81 233 LEU A N 1
ATOM 1906 C CA . LEU A 1 233 ? 98.138 22.471 -116.446 1.00 75.81 233 LEU A CA 1
ATOM 1907 C C . LEU A 1 233 ? 99.605 22.027 -116.493 1.00 75.81 233 LEU A C 1
ATOM 1909 O O . LEU A 1 233 ? 100.285 22.308 -117.478 1.00 75.81 233 LEU A O 1
ATOM 1913 N N . HIS A 1 234 ? 100.084 21.297 -115.481 1.00 71.88 234 HIS A N 1
ATOM 1914 C CA . HIS A 1 234 ? 101.440 20.745 -115.470 1.00 71.88 234 HIS A CA 1
ATOM 1915 C C . HIS A 1 234 ? 101.645 19.691 -116.571 1.00 71.88 234 HIS A C 1
ATOM 1917 O O . HIS A 1 234 ? 102.645 19.736 -117.284 1.00 71.88 234 HIS A O 1
ATOM 1923 N N . LEU A 1 235 ? 100.668 18.800 -116.774 1.00 70.06 235 LEU A N 1
ATOM 1924 C CA . LEU A 1 235 ? 100.678 17.788 -117.837 1.00 70.06 235 LEU A CA 1
ATOM 1925 C C . LEU A 1 235 ? 100.594 18.407 -119.242 1.00 70.06 235 LEU A C 1
ATOM 1927 O O . LEU A 1 235 ? 101.246 17.921 -120.161 1.00 70.06 235 LEU A O 1
ATOM 1931 N N . ARG A 1 236 ? 99.852 19.510 -119.415 1.00 63.81 236 ARG A N 1
ATOM 1932 C CA . ARG A 1 236 ? 99.825 20.293 -120.667 1.00 63.81 236 ARG A CA 1
ATOM 1933 C C . ARG A 1 236 ? 101.092 21.119 -120.916 1.00 63.81 236 ARG A C 1
ATOM 1935 O O . ARG A 1 236 ? 101.305 21.541 -122.045 1.00 63.81 236 ARG A O 1
ATOM 1942 N N . GLY A 1 237 ? 101.909 21.368 -119.892 1.00 58.97 237 GLY A N 1
ATOM 1943 C CA . GLY A 1 237 ? 103.196 22.064 -120.003 1.00 58.97 237 GLY A CA 1
ATOM 1944 C C . GLY A 1 237 ? 104.385 21.156 -120.349 1.00 58.97 237 GLY A C 1
ATOM 1945 O O . GLY A 1 237 ? 105.498 21.657 -120.474 1.00 58.97 237 GLY A O 1
ATOM 1946 N N . GLN A 1 238 ? 104.166 19.840 -120.480 1.00 53.38 238 GLN A N 1
ATOM 1947 C CA . GLN A 1 238 ? 105.177 18.833 -120.846 1.00 53.38 238 GLN A CA 1
ATOM 1948 C C . GLN A 1 238 ? 104.970 18.232 -122.257 1.00 53.38 238 GLN A C 1
ATOM 1950 O O . GLN A 1 238 ? 105.557 17.199 -122.582 1.00 53.38 238 GLN A O 1
ATOM 1955 N N . THR A 1 239 ? 104.177 18.893 -123.106 1.00 47.88 239 THR A N 1
ATOM 1956 C CA . THR A 1 239 ? 104.058 18.656 -124.562 1.00 47.88 239 THR A CA 1
ATOM 1957 C C . THR A 1 239 ? 104.412 19.919 -125.318 1.00 47.88 239 THR A C 1
ATOM 1959 O O . THR A 1 239 ? 105.117 19.810 -126.343 1.00 47.88 239 THR A O 1
#

Sequence (239 aa):
MAKAEQDCDDYYLDEMEAEVEDTLQQIDSKYCVVTAKCGDSFHQSLVALSQEFDSLGLPPLDLSQSSENLFKEVVDGAHYLVNLCRSTVVQTKNATTENRMIAARQSEVQHINNDLKNRIQKQEERRNLLENHIRRLKTEQLEAKQREEVLKQELQKTKRYYQSKEKGYVHDIKRLVKEKQKLEEKCGLDINIHSKDDCIKNLLVRYKQNEQVLKDTVTKMIDENRKLLEENLHLRGQT

Secondary structure (DSSP, 8-state):
-TTTTHHHHHHHHHHHHHHHHHHHHHHHHHHS-------HHHHHHHHHHHHHHHHTTPPPP-TTS-HHHHHHHHHHHHHHHHHHHHHHHHHHHHHHHHHHHHHHHHHHHHHHHHHHHHHHHHHHHHHHHHHHHHHHHHHHHHHHHHHHHHHHHHHHHHHHHHHHHHHHHHHHHHHHHHHHHHHHHHHHHHT----HHHHHHHHHHHHHHHHHHHHHHHHHHHHHHHHHHHHHHHHHTT-

Radius of gyration: 88.98 Å; chains: 1; bounding box: 190×48×238 Å